Protein AF-A0A8H9M7H2-F1 (afdb_monomer)

Solvent-accessible surface area (backbone atoms only — not comparable to full-atom values): 13524 Å² total; per-residue (Å²): 135,84,80,73,78,75,75,55,69,57,57,54,48,14,55,56,37,31,71,42,45,90,60,92,64,87,78,56,75,62,45,81,46,82,50,93,57,32,36,38,37,32,45,82,81,70,56,54,47,48,35,19,49,49,16,22,18,54,44,33,23,39,28,36,29,22,54,70,27,24,38,55,51,77,42,71,52,76,41,87,90,42,74,32,38,48,32,37,42,36,54,54,61,78,42,84,57,51,74,64,42,43,49,42,40,66,23,38,65,57,57,48,71,54,70,76,72,96,68,58,48,80,64,52,70,71,53,51,53,50,37,32,54,30,12,48,76,42,68,23,48,49,51,71,50,76,56,68,67,57,47,49,50,55,49,49,55,35,38,76,71,65,73,45,84,76,98,62,73,80,50,48,33,32,41,34,25,17,88,44,87,44,76,68,28,40,24,34,40,13,27,11,52,43,40,26,51,27,46,18,56,69,68,14,31,47,65,40,80,69,32,49,34,53,54,27,62,73,47,34,72,60,52,25,63,75,65,70,63,81,60,33,70,41,32,33,37,28,29,22,22,49,69,77,74,75,82,78,76,78,80,126

Organism: NCBI:txid941986

Structure (mmCIF, N/CA/C/O backbone):
data_AF-A0A8H9M7H2-F1
#
_entry.id   AF-A0A8H9M7H2-F1
#
loop_
_atom_site.group_PDB
_atom_site.id
_atom_site.type_symbol
_atom_site.label_atom_id
_atom_site.label_alt_id
_atom_site.label_comp_id
_atom_site.label_asym_id
_atom_site.label_entity_id
_atom_site.label_seq_id
_atom_site.pdbx_PDB_ins_code
_atom_site.Cartn_x
_atom_site.Cartn_y
_atom_site.Cartn_z
_atom_site.occupancy
_atom_site.B_iso_or_equiv
_atom_site.auth_seq_id
_atom_site.auth_comp_id
_atom_site.auth_asym_id
_atom_site.auth_atom_id
_atom_site.pdbx_PDB_model_num
ATOM 1 N N . MET A 1 1 ? 33.741 -18.825 -21.094 1.00 33.28 1 MET A N 1
ATOM 2 C CA . MET A 1 1 ? 33.309 -17.919 -20.006 1.00 33.28 1 MET A CA 1
ATOM 3 C C . MET A 1 1 ? 32.381 -16.875 -20.608 1.00 33.28 1 MET A C 1
ATOM 5 O O . MET A 1 1 ? 32.837 -15.926 -21.233 1.00 33.28 1 MET A O 1
ATOM 9 N N . THR A 1 2 ? 31.079 -17.136 -20.552 1.00 31.52 2 THR A N 1
ATOM 10 C CA . THR A 1 2 ? 30.012 -16.327 -21.153 1.00 31.52 2 THR A CA 1
ATOM 11 C C . THR A 1 2 ? 29.873 -15.022 -20.374 1.00 31.52 2 THR A C 1
ATOM 13 O O . THR A 1 2 ? 29.483 -15.033 -19.211 1.00 31.52 2 THR A O 1
AT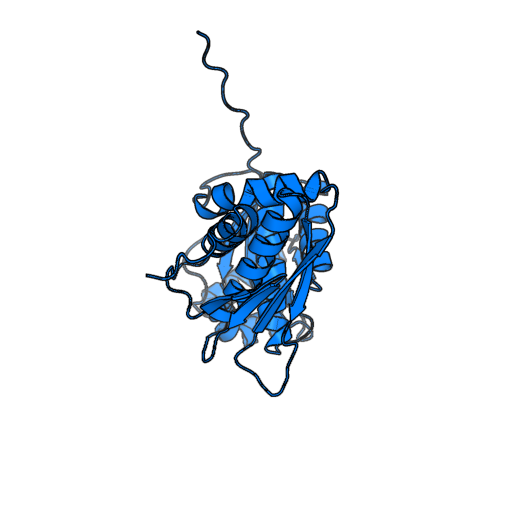OM 16 N N . LYS A 1 3 ? 30.220 -13.894 -21.003 1.00 31.95 3 LYS A N 1
ATOM 17 C CA . LYS A 1 3 ? 29.888 -12.559 -20.496 1.00 31.95 3 LYS A CA 1
ATOM 18 C C . LYS A 1 3 ? 28.363 -12.437 -20.462 1.00 31.95 3 LYS A C 1
ATOM 20 O O . LYS A 1 3 ? 27.742 -12.238 -21.502 1.00 31.95 3 LYS A O 1
ATOM 25 N N . THR A 1 4 ? 27.770 -12.586 -19.283 1.00 41.78 4 THR A N 1
ATOM 26 C CA . THR A 1 4 ? 26.406 -12.135 -19.003 1.00 41.78 4 THR A CA 1
ATOM 27 C C . THR A 1 4 ? 26.333 -10.664 -19.404 1.00 41.78 4 THR A C 1
ATOM 29 O O . THR A 1 4 ? 27.106 -9.854 -18.894 1.00 41.78 4 THR A O 1
ATOM 32 N N . LEU A 1 5 ? 25.479 -10.323 -20.372 1.00 48.47 5 LEU A N 1
ATOM 33 C CA . LEU A 1 5 ? 25.133 -8.931 -20.661 1.00 48.47 5 LEU A CA 1
ATOM 34 C C . LEU A 1 5 ? 24.723 -8.300 -19.326 1.00 48.47 5 LEU A C 1
ATOM 36 O O . LEU A 1 5 ? 23.784 -8.792 -18.703 1.00 48.47 5 LEU A O 1
ATOM 40 N N . SER A 1 6 ? 25.467 -7.294 -18.857 1.00 61.91 6 SER A N 1
ATOM 41 C CA . SER A 1 6 ? 25.135 -6.585 -17.618 1.00 61.91 6 SER A CA 1
ATOM 42 C C . SER A 1 6 ? 23.674 -6.157 -17.693 1.00 61.91 6 SER A C 1
ATOM 44 O O . SER A 1 6 ? 23.258 -5.586 -18.706 1.00 61.91 6 SER A O 1
ATOM 46 N N . GLU A 1 7 ? 22.889 -6.464 -16.662 1.00 67.44 7 GLU A N 1
ATOM 47 C CA . GLU A 1 7 ? 21.515 -5.975 -16.591 1.00 67.44 7 GLU A CA 1
ATOM 48 C C . GLU A 1 7 ? 21.529 -4.442 -16.719 1.00 67.44 7 GLU A C 1
ATOM 50 O O . GLU A 1 7 ? 22.407 -3.799 -16.136 1.00 67.44 7 GLU A O 1
ATOM 55 N N . PRO A 1 8 ? 20.610 -3.836 -17.494 1.00 83.00 8 PRO A N 1
ATOM 56 C CA . PRO A 1 8 ? 20.556 -2.385 -17.612 1.00 83.00 8 PRO A CA 1
ATOM 57 C C . PRO A 1 8 ? 20.376 -1.719 -16.241 1.00 83.00 8 PRO A C 1
ATOM 59 O O . PRO A 1 8 ? 19.583 -2.202 -15.431 1.00 83.00 8 PRO A O 1
ATOM 62 N N . ASP A 1 9 ? 21.019 -0.570 -16.008 1.00 87.62 9 ASP A N 1
ATOM 63 C CA . ASP A 1 9 ? 21.005 0.137 -14.711 1.00 87.62 9 ASP A CA 1
ATOM 64 C C . ASP A 1 9 ? 19.593 0.375 -14.146 1.00 87.62 9 ASP A C 1
ATOM 66 O O . ASP A 1 9 ? 19.373 0.328 -12.934 1.00 87.62 9 ASP A O 1
ATOM 70 N N . TYR A 1 10 ? 18.597 0.592 -15.014 1.00 91.62 10 TYR A N 1
ATOM 71 C CA . TYR A 1 10 ? 17.204 0.780 -14.596 1.00 91.62 10 TYR A CA 1
ATOM 72 C C . TYR A 1 10 ? 16.555 -0.504 -14.050 1.00 91.62 10 TYR A C 1
ATOM 74 O O . TYR A 1 10 ? 15.672 -0.415 -13.198 1.00 91.62 10 TYR A O 1
ATOM 82 N N . VAL A 1 11 ? 16.977 -1.689 -14.513 1.00 94.25 11 VAL A N 1
ATOM 83 C CA . VAL A 1 11 ? 16.526 -2.984 -13.975 1.00 94.25 11 VAL A CA 1
ATOM 84 C C . VAL A 1 11 ? 17.142 -3.191 -12.600 1.00 94.25 11 VAL A C 1
ATOM 86 O O . VAL A 1 11 ? 16.408 -3.447 -11.650 1.00 94.25 11 VAL A O 1
ATOM 89 N N . ALA A 1 12 ? 18.453 -2.975 -12.466 1.00 92.62 12 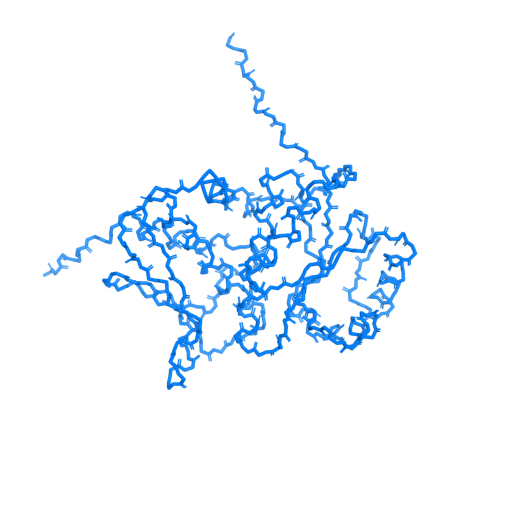ALA A N 1
ATOM 90 C CA . ALA A 1 12 ? 19.139 -3.058 -11.179 1.00 92.62 12 ALA A CA 1
ATOM 91 C C . ALA A 1 12 ? 18.528 -2.089 -10.149 1.00 92.62 12 ALA A C 1
ATOM 93 O O . ALA A 1 12 ? 18.231 -2.479 -9.023 1.00 92.62 12 ALA A O 1
ATOM 94 N N . SER A 1 13 ? 18.238 -0.845 -10.549 1.00 93.19 13 SER A N 1
ATOM 95 C CA . SER A 1 13 ? 17.556 0.134 -9.693 1.00 93.19 13 SER A CA 1
ATOM 96 C C . SER A 1 13 ? 16.159 -0.325 -9.265 1.00 93.19 13 SER A C 1
ATOM 98 O O . SER A 1 13 ? 15.787 -0.144 -8.104 1.00 93.19 13 SER A O 1
ATOM 100 N N . ALA A 1 14 ? 15.396 -0.952 -10.165 1.00 96.19 14 ALA A N 1
ATOM 101 C CA . ALA A 1 14 ? 14.092 -1.513 -9.832 1.00 96.19 14 ALA A CA 1
ATOM 102 C C . ALA A 1 14 ? 14.211 -2.658 -8.815 1.00 96.19 14 ALA A C 1
ATOM 104 O O . ALA A 1 14 ? 13.476 -2.664 -7.829 1.00 96.19 14 ALA A O 1
ATOM 105 N N . LEU A 1 15 ? 15.157 -3.580 -9.008 1.00 94.75 15 LEU A N 1
ATOM 106 C CA . LEU A 1 15 ? 15.406 -4.688 -8.082 1.00 94.75 15 LEU A CA 1
ATOM 107 C C . LEU A 1 15 ? 15.842 -4.186 -6.696 1.00 94.75 15 LEU A C 1
ATOM 109 O O . LEU A 1 15 ? 15.314 -4.651 -5.689 1.00 94.75 15 LEU A O 1
ATOM 113 N N . THR A 1 16 ? 16.707 -3.172 -6.628 1.00 93.81 16 THR A N 1
ATOM 114 C CA . THR A 1 16 ? 17.063 -2.508 -5.362 1.00 93.81 16 THR A CA 1
ATOM 115 C C . THR A 1 16 ? 15.850 -1.843 -4.713 1.00 93.81 16 THR A C 1
ATOM 117 O O . THR A 1 16 ? 15.647 -1.948 -3.509 1.00 93.81 16 THR A O 1
ATOM 120 N N . ALA A 1 17 ? 14.987 -1.178 -5.484 1.00 95.25 17 ALA A N 1
ATOM 121 C CA . ALA A 1 17 ? 13.761 -0.606 -4.930 1.00 95.25 17 ALA A CA 1
ATOM 122 C C . ALA A 1 17 ? 12.828 -1.696 -4.368 1.00 95.25 17 ALA A C 1
ATOM 124 O O . ALA A 1 17 ? 12.168 -1.480 -3.348 1.00 95.25 17 ALA A O 1
ATOM 125 N N . ALA A 1 18 ? 12.794 -2.875 -4.996 1.00 94.44 18 ALA A N 1
ATOM 126 C CA . ALA A 1 18 ? 12.013 -4.022 -4.544 1.00 94.44 18 ALA A CA 1
ATOM 127 C C . ALA A 1 18 ? 12.459 -4.546 -3.169 1.00 94.44 18 ALA A C 1
ATOM 129 O O . ALA A 1 18 ? 11.615 -5.008 -2.408 1.00 94.44 18 ALA A O 1
ATOM 130 N N . SER A 1 19 ? 13.747 -4.450 -2.818 1.00 91.38 19 SER A N 1
ATOM 131 C CA . SER A 1 19 ? 14.247 -4.883 -1.503 1.00 91.38 19 SER A CA 1
ATOM 132 C C . SER A 1 19 ? 13.969 -3.881 -0.376 1.00 91.38 19 SER A C 1
ATOM 134 O O . SER A 1 19 ? 14.094 -4.226 0.793 1.00 91.38 19 SER A O 1
ATOM 136 N N . LEU A 1 20 ? 13.568 -2.647 -0.700 1.00 92.69 20 LEU A N 1
ATOM 137 C CA . LEU A 1 20 ? 13.307 -1.567 0.265 1.00 92.69 20 LEU A CA 1
ATOM 138 C C . LEU A 1 20 ? 11.837 -1.509 0.708 1.00 92.69 20 LEU A C 1
ATOM 140 O O . LEU A 1 20 ? 11.244 -0.434 0.844 1.00 92.69 20 LEU A O 1
ATOM 144 N N . VAL A 1 21 ? 11.205 -2.664 0.900 1.00 91.19 21 VAL A N 1
ATOM 145 C CA . VAL A 1 21 ? 9.843 -2.718 1.441 1.00 91.19 21 VAL A CA 1
ATOM 146 C C . VAL A 1 21 ? 9.849 -2.495 2.967 1.00 91.19 21 VAL A C 1
ATOM 148 O O . VAL A 1 21 ? 10.832 -2.818 3.634 1.00 91.19 21 VAL A O 1
ATOM 151 N N . PRO A 1 22 ? 8.780 -1.932 3.559 1.00 86.50 22 PRO A N 1
ATOM 152 C CA . PRO A 1 22 ? 8.707 -1.613 4.990 1.00 86.50 22 PRO A CA 1
ATOM 153 C C . PRO A 1 22 ? 8.177 -2.788 5.841 1.00 86.50 22 PRO A C 1
ATOM 155 O O . PRO A 1 22 ? 7.379 -2.605 6.767 1.00 86.50 22 PRO A O 1
ATOM 158 N N . PHE A 1 23 ? 8.601 -4.010 5.523 1.00 81.56 23 PHE A N 1
ATOM 159 C CA . PHE A 1 23 ? 8.218 -5.240 6.222 1.00 81.56 23 PHE A CA 1
ATOM 160 C C . PHE A 1 23 ? 9.432 -5.817 6.971 1.00 81.56 23 PHE A C 1
ATOM 162 O O . PHE A 1 23 ? 10.566 -5.522 6.599 1.00 81.56 23 PHE A O 1
ATOM 169 N N . PRO A 1 24 ? 9.223 -6.520 8.097 1.00 66.56 24 PRO A N 1
ATOM 170 C CA . PRO A 1 24 ? 10.251 -6.779 9.094 1.00 66.56 24 PRO A CA 1
ATOM 171 C C . PRO A 1 24 ? 11.131 -7.979 8.735 1.00 66.56 24 PRO A C 1
ATOM 173 O O . PRO A 1 24 ? 12.224 -8.083 9.281 1.00 66.56 24 PRO A O 1
ATOM 176 N N . ASP A 1 25 ? 10.678 -8.855 7.836 1.00 65.25 25 ASP A N 1
ATOM 177 C CA . ASP A 1 25 ? 11.460 -9.985 7.355 1.00 65.25 25 ASP A CA 1
ATOM 178 C C . ASP A 1 25 ? 12.253 -9.573 6.104 1.00 65.25 25 ASP A C 1
ATOM 180 O O . ASP A 1 25 ? 11.662 -9.350 5.052 1.00 65.25 25 ASP A O 1
ATOM 184 N N . PRO A 1 26 ? 13.585 -9.434 6.171 1.00 51.25 26 PRO A N 1
ATOM 185 C CA . PRO A 1 26 ? 14.384 -9.067 5.007 1.00 51.25 26 PRO A CA 1
ATOM 186 C C . PRO A 1 26 ? 14.446 -10.181 3.947 1.00 51.25 26 PRO A C 1
ATOM 188 O O . PRO A 1 26 ? 14.732 -9.887 2.786 1.00 51.25 26 PRO A O 1
ATOM 191 N N . ALA A 1 27 ? 14.154 -11.436 4.308 1.00 55.31 27 ALA A N 1
ATOM 192 C CA . ALA A 1 27 ? 14.212 -12.603 3.433 1.00 55.31 27 ALA A CA 1
ATOM 193 C C . ALA A 1 27 ? 12.816 -12.991 2.929 1.00 55.31 27 ALA A C 1
ATOM 195 O O . ALA A 1 27 ? 12.415 -14.151 2.996 1.00 55.31 27 ALA A O 1
ATOM 196 N N . HIS A 1 28 ? 12.067 -12.010 2.415 1.00 64.50 28 HIS A N 1
ATOM 197 C CA . HIS A 1 28 ? 10.773 -12.266 1.792 1.00 64.50 28 HIS A CA 1
ATOM 198 C C . HIS A 1 28 ? 10.875 -13.444 0.807 1.00 64.50 28 HIS A C 1
ATOM 200 O O . HIS A 1 28 ? 11.785 -13.455 -0.027 1.00 64.50 28 HIS A O 1
ATOM 206 N N . PRO A 1 29 ? 9.938 -14.408 0.838 1.00 69.44 29 PRO A N 1
ATOM 207 C CA . PRO A 1 29 ? 10.041 -15.676 0.107 1.00 69.44 29 PRO A CA 1
ATOM 208 C C . PRO A 1 29 ? 9.850 -15.533 -1.414 1.00 69.44 29 PRO A C 1
ATOM 210 O O . PRO A 1 29 ? 9.583 -16.513 -2.112 1.00 69.44 29 PRO A O 1
ATOM 213 N N . TRP A 1 30 ? 9.945 -14.315 -1.951 1.00 82.44 30 TRP A N 1
ATOM 214 C CA . TRP A 1 30 ? 9.820 -14.068 -3.375 1.00 82.44 30 TRP A CA 1
ATOM 215 C C . TRP A 1 30 ? 11.129 -14.288 -4.123 1.00 82.44 30 TRP A C 1
ATOM 217 O O . TRP A 1 30 ? 12.235 -14.073 -3.629 1.00 82.44 30 TRP A O 1
ATOM 227 N N . ARG A 1 31 ? 10.987 -14.628 -5.398 1.00 91.12 31 ARG A N 1
ATOM 228 C CA . ARG A 1 31 ? 12.064 -14.662 -6.376 1.00 91.12 31 ARG A CA 1
ATOM 229 C C . ARG A 1 31 ? 11.742 -13.684 -7.495 1.00 91.12 31 ARG A C 1
ATOM 231 O O . ARG A 1 31 ? 10.727 -13.819 -8.177 1.00 91.12 31 ARG A O 1
ATOM 238 N N . LEU A 1 32 ? 12.632 -12.718 -7.692 1.00 93.00 32 LEU A N 1
ATOM 239 C CA . LEU A 1 32 ? 12.555 -11.755 -8.786 1.00 93.00 32 LEU A CA 1
ATOM 240 C C . LEU A 1 32 ? 13.365 -12.292 -9.965 1.00 93.00 32 LEU A C 1
ATOM 242 O O . LEU A 1 32 ? 14.551 -12.579 -9.825 1.00 93.00 32 LEU A O 1
ATOM 246 N N . VAL A 1 33 ? 12.725 -12.455 -11.121 1.00 94.56 33 VAL A N 1
ATOM 247 C CA . VAL A 1 33 ? 13.378 -12.952 -12.338 1.00 94.56 33 VAL A CA 1
ATOM 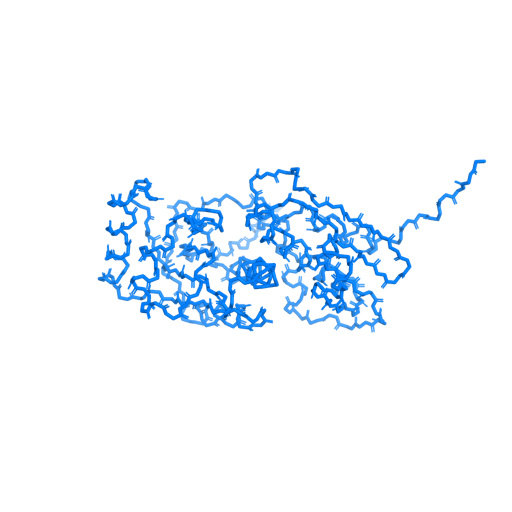248 C C . VAL A 1 33 ? 13.303 -11.876 -13.408 1.00 94.56 33 VAL A C 1
ATOM 250 O O . VAL A 1 33 ? 12.254 -11.659 -14.021 1.00 94.56 33 VAL A O 1
ATOM 253 N N . ALA A 1 34 ? 14.428 -11.205 -13.646 1.00 94.50 34 ALA A N 1
ATOM 254 C CA . ALA A 1 34 ? 14.561 -10.268 -14.749 1.00 94.50 34 ALA A CA 1
ATOM 255 C C . ALA A 1 34 ? 14.577 -11.025 -16.086 1.00 94.50 34 ALA A C 1
ATOM 257 O O . ALA A 1 34 ? 15.295 -12.008 -16.284 1.00 94.50 34 ALA A O 1
ATOM 258 N N . ARG A 1 35 ? 13.749 -10.567 -17.020 1.00 93.62 35 ARG A N 1
ATOM 259 C CA . ARG A 1 35 ? 13.675 -11.043 -18.402 1.00 93.62 35 ARG A CA 1
ATOM 260 C C . ARG A 1 35 ? 13.743 -9.831 -19.336 1.00 93.62 35 ARG A C 1
ATOM 262 O O . ARG A 1 35 ? 13.473 -8.706 -18.909 1.00 93.62 35 ARG A O 1
ATOM 269 N N . PRO A 1 36 ? 14.055 -10.016 -20.627 1.00 91.56 36 PRO A N 1
ATOM 270 C CA . PRO A 1 36 ? 13.966 -8.924 -21.590 1.00 91.56 36 PRO A CA 1
ATOM 271 C C . PRO A 1 36 ? 12.578 -8.260 -21.553 1.00 91.56 36 PRO A C 1
ATOM 273 O O . PRO A 1 36 ? 11.560 -8.906 -21.794 1.00 91.56 36 PRO A O 1
ATOM 276 N N . GLY A 1 37 ? 12.539 -6.973 -21.197 1.00 93.81 37 GLY A N 1
ATOM 277 C CA . GLY A 1 37 ? 11.315 -6.166 -21.158 1.00 93.81 37 GLY A CA 1
ATOM 278 C C . GLY A 1 37 ? 10.352 -6.436 -19.994 1.00 93.81 37 GLY A C 1
ATOM 279 O O . GLY A 1 37 ? 9.275 -5.839 -19.976 1.00 93.81 37 GLY A O 1
ATOM 280 N N . ARG A 1 38 ? 10.682 -7.299 -19.022 1.00 96.12 38 ARG A N 1
ATOM 281 C CA . ARG A 1 38 ? 9.816 -7.543 -17.855 1.00 96.12 38 ARG A CA 1
ATOM 282 C C . ARG A 1 38 ? 10.560 -8.093 -16.641 1.00 96.12 38 ARG A C 1
ATOM 284 O O . ARG A 1 38 ? 11.616 -8.697 -16.773 1.00 96.12 38 ARG A O 1
ATOM 291 N N . ILE A 1 39 ? 9.960 -7.952 -15.467 1.00 97.38 39 ILE A N 1
ATOM 292 C CA . ILE A 1 39 ? 10.407 -8.592 -14.227 1.00 97.38 39 ILE A CA 1
ATOM 293 C C . ILE A 1 39 ? 9.260 -9.465 -13.720 1.00 97.38 39 ILE A C 1
ATOM 295 O O . ILE A 1 39 ? 8.148 -8.973 -13.521 1.00 97.38 39 ILE A O 1
ATOM 299 N N . GLU A 1 40 ? 9.514 -10.761 -13.559 1.00 96.94 40 GLU A N 1
ATOM 300 C CA . GLU A 1 40 ? 8.557 -11.719 -13.000 1.00 96.94 40 GLU A CA 1
ATOM 301 C C . GLU A 1 40 ? 8.762 -11.818 -11.482 1.00 96.94 40 GLU A C 1
ATOM 303 O O . GLU A 1 40 ? 9.897 -11.931 -11.017 1.00 96.94 40 GLU A O 1
ATOM 308 N N . VAL A 1 41 ? 7.670 -11.773 -10.718 1.00 95.75 41 VAL A N 1
ATOM 309 C CA . VAL A 1 41 ? 7.659 -11.924 -9.257 1.00 95.75 41 VAL A CA 1
ATOM 310 C C . VAL A 1 41 ? 7.018 -13.257 -8.920 1.00 95.75 41 VAL A C 1
ATOM 312 O O . VAL A 1 41 ? 5.827 -13.454 -9.168 1.00 95.75 41 VAL A O 1
ATOM 315 N N . LEU A 1 42 ? 7.826 -14.171 -8.391 1.00 93.81 42 LEU A N 1
ATOM 316 C CA . LEU A 1 42 ? 7.441 -15.550 -8.111 1.00 93.81 42 LEU A CA 1
ATOM 317 C C . LEU A 1 42 ? 7.421 -15.793 -6.603 1.00 93.81 42 LEU A C 1
ATOM 319 O O . LEU A 1 42 ? 8.362 -15.384 -5.930 1.00 93.81 42 LEU A O 1
ATOM 323 N N . GLN A 1 43 ? 6.409 -16.477 -6.081 1.00 88.38 43 GLN A N 1
ATOM 324 C CA . GLN A 1 43 ? 6.310 -16.858 -4.672 1.00 88.38 43 GLN A CA 1
ATOM 325 C C . GLN A 1 43 ? 5.348 -18.047 -4.534 1.00 88.38 43 GLN A C 1
ATOM 327 O O . GLN A 1 43 ? 4.207 -17.967 -4.977 1.00 88.38 43 GLN A O 1
ATOM 332 N N . SER A 1 44 ? 5.821 -19.153 -3.950 1.00 74.88 44 SER A N 1
ATOM 333 C CA . SER A 1 44 ? 5.112 -20.446 -4.004 1.00 74.88 44 SER A CA 1
ATOM 334 C C . SER A 1 44 ? 4.340 -20.812 -2.735 1.00 74.88 44 SER A C 1
ATOM 336 O O . SER A 1 44 ? 3.418 -21.613 -2.815 1.00 74.88 44 SER A O 1
ATOM 338 N N . ASP A 1 45 ? 4.704 -20.256 -1.579 1.00 72.56 45 ASP A N 1
ATOM 339 C CA . ASP A 1 45 ? 4.015 -20.510 -0.308 1.00 72.56 45 ASP A CA 1
ATOM 340 C C . ASP A 1 45 ? 4.299 -19.370 0.677 1.00 72.56 45 ASP A C 1
ATOM 342 O O . ASP A 1 45 ? 5.432 -19.185 1.106 1.00 72.56 45 ASP A O 1
ATOM 346 N N . GLY A 1 46 ? 3.335 -18.490 0.907 1.00 76.44 46 GLY A N 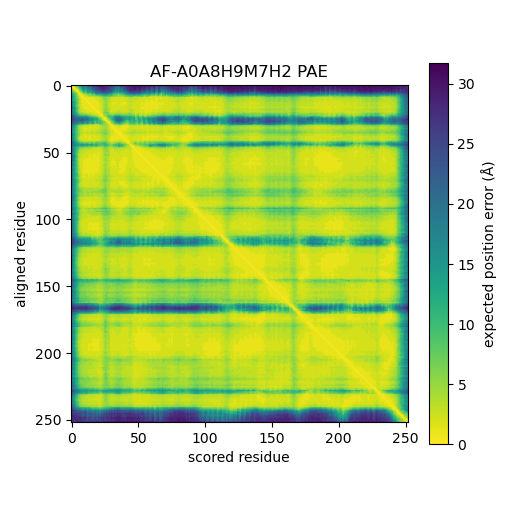1
ATOM 347 C CA . GLY A 1 46 ? 3.594 -17.197 1.528 1.00 76.44 46 GLY A CA 1
ATOM 348 C C . GLY A 1 46 ? 2.368 -16.759 2.279 1.00 76.44 46 GLY A C 1
ATOM 349 O O . GLY A 1 46 ? 1.257 -16.798 1.747 1.00 76.44 46 GLY A O 1
ATOM 350 N N . ASP A 1 47 ? 2.587 -16.369 3.526 1.00 87.88 47 ASP A N 1
ATOM 351 C CA . ASP A 1 47 ? 1.543 -15.801 4.351 1.00 87.88 47 ASP A CA 1
ATOM 352 C C . ASP A 1 47 ? 1.077 -14.444 3.797 1.00 87.88 47 ASP A C 1
ATOM 354 O O . ASP A 1 47 ? 1.547 -13.921 2.775 1.00 87.88 47 ASP A O 1
ATOM 358 N N . ARG A 1 48 ? 0.108 -13.838 4.477 1.00 89.31 48 ARG A N 1
ATOM 359 C CA . ARG A 1 48 ? -0.430 -12.556 4.022 1.00 89.31 48 ARG A CA 1
ATOM 360 C C . ARG A 1 48 ? 0.572 -11.427 4.073 1.00 89.31 48 ARG A C 1
ATOM 362 O O . ARG A 1 48 ? 0.442 -10.477 3.299 1.00 89.31 48 ARG A O 1
ATOM 369 N N . GLU A 1 49 ? 1.526 -11.491 4.989 1.00 90.31 49 GLU A N 1
ATOM 370 C CA . GLU A 1 49 ? 2.561 -10.478 5.075 1.00 90.31 49 GLU A CA 1
ATOM 371 C C . GLU A 1 49 ? 3.510 -10.590 3.880 1.00 90.31 49 GLU A C 1
ATOM 373 O O . GLU A 1 49 ? 3.767 -9.577 3.230 1.00 90.31 49 GLU A O 1
ATOM 378 N N . ALA A 1 50 ? 3.903 -11.804 3.488 1.00 90.81 50 ALA A N 1
ATOM 379 C CA . ALA A 1 50 ? 4.673 -12.064 2.275 1.00 90.81 50 ALA A CA 1
ATOM 380 C C . ALA A 1 50 ? 3.943 -11.578 1.012 1.00 90.81 50 ALA A C 1
ATOM 382 O O . ALA A 1 50 ? 4.545 -10.918 0.160 1.00 90.81 50 ALA A O 1
ATOM 383 N N . LEU A 1 51 ? 2.635 -11.827 0.898 1.00 92.38 51 LEU A N 1
ATOM 384 C CA . LEU A 1 51 ? 1.822 -11.368 -0.235 1.00 92.38 51 LEU A CA 1
ATOM 385 C C . LEU A 1 51 ? 1.685 -9.843 -0.291 1.00 92.38 51 LEU A C 1
ATOM 387 O O . LEU A 1 51 ? 1.806 -9.236 -1.361 1.00 92.38 51 LEU A O 1
ATOM 391 N N . ALA A 1 52 ? 1.462 -9.202 0.856 1.00 93.31 52 ALA A N 1
ATOM 392 C CA . ALA A 1 52 ? 1.409 -7.749 0.939 1.00 93.31 52 ALA A CA 1
ATOM 393 C C . ALA A 1 52 ? 2.771 -7.124 0.609 1.00 93.31 52 ALA A C 1
ATOM 395 O O . ALA A 1 52 ? 2.862 -6.144 -0.136 1.00 93.31 52 ALA A O 1
ATOM 396 N N . ALA A 1 53 ? 3.847 -7.722 1.099 1.00 93.44 53 ALA A N 1
ATOM 397 C CA . ALA A 1 53 ? 5.182 -7.290 0.766 1.00 93.44 53 ALA A CA 1
ATOM 398 C C . ALA A 1 53 ? 5.460 -7.472 -0.744 1.00 93.44 53 ALA A C 1
ATOM 400 O O . ALA A 1 53 ? 6.062 -6.583 -1.346 1.00 93.44 53 ALA A O 1
ATOM 401 N N . CYS A 1 54 ? 4.953 -8.538 -1.394 1.00 94.12 54 CYS A N 1
ATOM 402 C CA . CYS A 1 54 ? 5.089 -8.727 -2.848 1.00 94.12 54 CYS A CA 1
ATOM 403 C C . CYS A 1 54 ? 4.450 -7.549 -3.580 1.00 94.12 54 CYS A C 1
ATOM 405 O O . CYS A 1 54 ? 5.046 -6.955 -4.477 1.00 94.12 54 CYS A O 1
ATOM 407 N N . GLY A 1 55 ? 3.243 -7.166 -3.159 1.00 95.94 55 GLY A N 1
ATOM 408 C CA . GLY A 1 55 ? 2.566 -5.980 -3.667 1.00 95.94 55 GLY A CA 1
ATOM 409 C C . GLY A 1 55 ? 3.408 -4.713 -3.514 1.00 95.94 55 GLY A C 1
ATOM 410 O O . GLY A 1 55 ? 3.590 -3.964 -4.477 1.00 95.94 55 GLY A O 1
ATOM 411 N N . ALA A 1 56 ? 3.976 -4.492 -2.331 1.00 96.31 56 ALA A N 1
ATOM 412 C CA . ALA A 1 56 ? 4.841 -3.347 -2.067 1.00 96.31 56 ALA A CA 1
ATOM 413 C C . ALA A 1 56 ? 6.089 -3.331 -2.968 1.00 96.31 56 ALA A C 1
ATOM 415 O O . ALA A 1 56 ? 6.402 -2.298 -3.565 1.00 96.31 56 ALA A O 1
ATOM 416 N N . ALA A 1 57 ? 6.755 -4.476 -3.137 1.00 95.81 57 ALA A N 1
ATOM 417 C CA . ALA A 1 57 ? 7.916 -4.628 -4.009 1.00 95.81 57 ALA A CA 1
ATOM 418 C C . ALA A 1 57 ? 7.570 -4.318 -5.474 1.00 95.81 57 ALA A C 1
ATOM 420 O O . ALA A 1 57 ? 8.288 -3.576 -6.147 1.00 95.81 57 ALA A O 1
ATOM 421 N N . VAL A 1 58 ? 6.428 -4.813 -5.959 1.00 97.50 58 VAL A N 1
ATOM 422 C CA . VAL A 1 58 ? 5.927 -4.533 -7.313 1.00 97.50 58 VAL A CA 1
ATOM 423 C C . VAL A 1 58 ? 5.655 -3.037 -7.503 1.00 97.50 58 VAL A C 1
ATOM 425 O O . VAL A 1 58 ? 5.983 -2.488 -8.558 1.00 97.50 58 VAL A O 1
ATOM 428 N N . LEU A 1 59 ? 5.086 -2.348 -6.506 1.00 98.25 59 LEU A N 1
ATOM 429 C CA . LEU A 1 59 ? 4.904 -0.897 -6.586 1.00 98.25 59 LEU A CA 1
ATOM 430 C C . LEU A 1 59 ? 6.250 -0.158 -6.615 1.00 98.25 59 LEU A C 1
ATOM 432 O O . LEU A 1 59 ? 6.429 0.737 -7.443 1.00 98.25 59 LEU A O 1
ATOM 436 N N . ASN A 1 60 ? 7.197 -0.535 -5.754 1.00 98.06 60 ASN A N 1
ATOM 437 C CA . ASN A 1 60 ? 8.525 0.077 -5.719 1.00 98.06 60 ASN A CA 1
ATOM 438 C C . ASN A 1 60 ? 9.248 -0.066 -7.066 1.00 98.06 60 ASN A C 1
ATOM 440 O O . ASN A 1 60 ? 9.746 0.928 -7.595 1.00 98.06 60 ASN A O 1
ATOM 444 N N . MET A 1 61 ? 9.232 -1.264 -7.663 1.00 97.69 61 MET A N 1
ATOM 445 C CA . MET A 1 61 ? 9.776 -1.506 -9.005 1.00 97.69 61 MET A CA 1
ATOM 446 C C . MET A 1 61 ? 9.109 -0.618 -10.054 1.00 97.69 61 MET A C 1
ATOM 448 O O . MET A 1 61 ? 9.793 0.035 -10.841 1.00 97.69 61 MET A O 1
ATOM 452 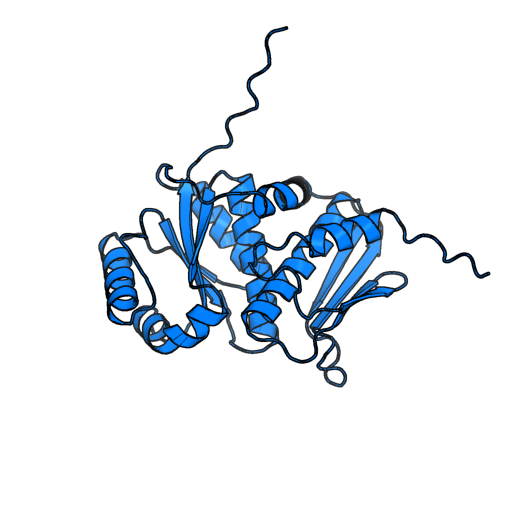N N . GLN A 1 62 ? 7.774 -0.554 -10.053 1.00 98.19 62 GLN A N 1
ATOM 453 C CA . GLN A 1 62 ? 7.028 0.276 -10.996 1.00 98.19 62 GLN A CA 1
ATOM 454 C C . GLN A 1 62 ? 7.419 1.757 -10.878 1.00 98.19 62 GLN A C 1
ATOM 456 O O . GLN A 1 62 ? 7.632 2.417 -11.893 1.00 98.19 62 GLN A O 1
ATOM 461 N N . LEU A 1 63 ? 7.536 2.285 -9.658 1.00 98.00 63 LEU A N 1
ATOM 462 C CA . LEU A 1 63 ? 7.932 3.672 -9.416 1.00 98.00 63 LEU A CA 1
ATOM 463 C C . LEU A 1 63 ? 9.385 3.940 -9.824 1.00 98.00 63 LEU A C 1
ATOM 465 O O . LEU A 1 63 ? 9.645 4.966 -10.450 1.00 98.00 63 LEU A O 1
ATOM 469 N N . ALA A 1 64 ? 10.311 3.026 -9.524 1.00 97.50 64 ALA A N 1
ATOM 470 C CA . ALA A 1 64 ? 11.717 3.144 -9.908 1.00 97.50 64 ALA A CA 1
ATOM 471 C C . ALA A 1 64 ? 11.890 3.160 -11.436 1.00 97.50 64 ALA A C 1
ATOM 473 O O . ALA A 1 64 ? 12.531 4.062 -11.978 1.00 97.50 64 ALA A O 1
ATOM 474 N N . LEU A 1 65 ? 11.231 2.238 -12.147 1.00 97.62 65 LEU A N 1
ATOM 475 C CA . LEU A 1 65 ? 11.236 2.188 -13.614 1.00 97.62 65 LEU A CA 1
ATOM 476 C C . LEU A 1 65 ? 10.657 3.467 -14.231 1.00 97.62 65 LEU A C 1
ATOM 478 O O . LEU A 1 65 ? 11.241 4.037 -15.156 1.00 97.62 65 LEU A O 1
ATOM 482 N N . ARG A 1 66 ? 9.537 3.963 -13.688 1.00 97.06 66 ARG A N 1
ATOM 483 C CA . ARG A 1 66 ? 8.919 5.211 -14.157 1.00 97.06 66 ARG A CA 1
ATOM 484 C C . ARG A 1 66 ? 9.807 6.415 -13.892 1.00 97.06 66 ARG A C 1
ATOM 486 O O . ARG A 1 66 ? 9.997 7.223 -14.797 1.00 97.06 66 ARG A O 1
ATOM 493 N N . ALA A 1 67 ? 10.424 6.505 -12.716 1.00 95.81 67 ALA A N 1
ATOM 494 C CA . ALA A 1 67 ? 11.384 7.559 -12.394 1.00 95.81 67 ALA A CA 1
ATOM 495 C C . ALA A 1 67 ? 12.631 7.527 -13.298 1.00 95.81 67 ALA A C 1
ATOM 497 O O . ALA A 1 67 ? 13.143 8.590 -13.643 1.00 95.81 67 ALA A O 1
ATOM 498 N N . ALA A 1 68 ? 13.057 6.341 -13.747 1.00 95.12 68 ALA A N 1
ATOM 499 C CA . ALA A 1 68 ? 14.114 6.162 -14.746 1.00 95.12 68 ALA A CA 1
ATOM 500 C C . ALA A 1 68 ? 13.678 6.514 -16.188 1.00 95.12 68 ALA A C 1
ATOM 502 O O . ALA A 1 68 ? 14.492 6.489 -17.115 1.00 95.12 68 ALA A O 1
ATOM 503 N N . GLY A 1 69 ? 12.407 6.873 -16.400 1.00 96.38 69 GLY A N 1
ATOM 504 C CA . GLY A 1 69 ? 11.868 7.307 -17.689 1.00 96.38 69 GLY A CA 1
ATOM 505 C C . GLY A 1 69 ? 11.311 6.179 -18.555 1.00 96.38 69 GLY A C 1
ATOM 506 O O . GLY A 1 69 ? 11.274 6.322 -19.777 1.00 96.38 69 GLY A O 1
ATOM 507 N N . HIS A 1 70 ? 10.892 5.064 -17.953 1.00 96.38 70 HIS A N 1
ATOM 508 C CA . HIS A 1 70 ? 10.244 3.949 -18.646 1.00 96.38 70 HIS A CA 1
ATOM 509 C C . HIS A 1 70 ? 8.797 3.793 -18.193 1.00 96.38 70 HIS A C 1
ATOM 511 O O . HIS A 1 70 ? 8.517 3.702 -16.998 1.00 96.38 70 HIS A O 1
ATOM 517 N N . ALA A 1 71 ? 7.860 3.699 -19.136 1.00 95.44 71 ALA A N 1
ATOM 518 C CA . ALA A 1 71 ? 6.501 3.328 -18.782 1.00 95.44 71 ALA A CA 1
ATOM 519 C C . ALA A 1 71 ? 6.518 1.908 -18.193 1.00 95.44 71 ALA A C 1
ATOM 521 O O . ALA A 1 71 ? 7.163 1.012 -18.732 1.00 95.44 71 ALA A O 1
ATOM 522 N N . ALA A 1 72 ? 5.819 1.707 -17.077 1.00 96.94 72 ALA A N 1
ATOM 523 C CA . ALA A 1 72 ? 5.752 0.417 -16.399 1.00 96.94 72 ALA A CA 1
ATOM 524 C C . ALA A 1 72 ? 4.300 0.031 -16.101 1.00 96.94 72 ALA A C 1
ATOM 526 O O . ALA A 1 72 ? 3.585 0.777 -15.420 1.00 96.94 72 ALA A O 1
ATOM 527 N N . THR A 1 73 ? 3.876 -1.125 -16.614 1.00 96.62 73 THR A N 1
ATOM 528 C CA . THR A 1 73 ? 2.547 -1.716 -16.377 1.00 96.62 73 THR A CA 1
ATOM 529 C C . THR A 1 73 ? 2.691 -2.995 -15.565 1.00 96.62 73 THR A C 1
ATOM 531 O O . THR A 1 73 ? 3.727 -3.651 -15.634 1.00 96.62 73 THR A O 1
ATOM 534 N N . VAL A 1 74 ? 1.665 -3.350 -14.799 1.00 97.94 74 VAL A N 1
ATOM 535 C CA . VAL A 1 74 ? 1.709 -4.482 -13.873 1.00 97.94 74 VAL A CA 1
ATOM 536 C C . VAL A 1 74 ? 0.511 -5.377 -14.121 1.00 97.94 74 VAL A C 1
ATOM 538 O O . VAL A 1 74 ? -0.618 -4.902 -14.035 1.00 97.94 74 VAL A O 1
ATOM 541 N N . ASP A 1 75 ? 0.770 -6.662 -14.339 1.00 97.25 75 ASP A N 1
ATOM 542 C CA . ASP A 1 75 ? -0.267 -7.691 -14.350 1.00 97.25 75 ASP A CA 1
ATOM 543 C C . ASP A 1 75 ? -0.144 -8.533 -13.080 1.00 97.25 75 ASP A C 1
ATOM 545 O O . ASP A 1 75 ? 0.926 -9.073 -12.796 1.00 97.25 75 ASP A O 1
ATOM 549 N N . LEU A 1 76 ? -1.228 -8.634 -12.306 1.00 95.75 76 LEU A N 1
ATOM 550 C CA . LEU A 1 76 ? -1.278 -9.413 -11.066 1.00 95.75 76 LEU A CA 1
ATOM 551 C C . LEU A 1 76 ? -1.963 -10.756 -11.295 1.00 95.75 76 LEU A C 1
ATOM 553 O O . LEU A 1 76 ? -3.133 -10.804 -11.701 1.00 95.75 76 LEU A O 1
ATOM 557 N N . LEU A 1 77 ? -1.260 -11.832 -10.948 1.00 93.62 77 LEU A N 1
ATOM 558 C CA . LEU A 1 77 ? -1.663 -13.218 -11.178 1.00 93.62 77 LEU A CA 1
ATOM 559 C C . LEU A 1 77 ? -2.095 -13.410 -12.642 1.00 93.62 77 LEU A C 1
ATOM 561 O O . LEU A 1 77 ? -3.278 -13.663 -12.902 1.00 93.62 77 LEU A O 1
ATOM 565 N N . PRO A 1 78 ? -1.180 -13.170 -13.605 1.00 94.94 78 PRO A N 1
ATOM 566 C CA . PRO A 1 78 ? -1.520 -13.161 -15.026 1.00 94.94 78 PRO A CA 1
ATOM 567 C C . PRO A 1 78 ? -1.817 -14.559 -15.576 1.00 94.94 78 PRO A C 1
ATOM 569 O O . PRO A 1 78 ? -2.564 -14.680 -16.542 1.00 94.94 78 PRO A O 1
ATOM 572 N N . ASP A 1 79 ? -1.253 -15.605 -14.968 1.00 92.75 79 ASP A N 1
ATOM 573 C CA . ASP A 1 79 ? -1.346 -16.981 -15.447 1.00 92.75 79 ASP A CA 1
ATOM 574 C C . ASP A 1 79 ? -1.894 -17.897 -14.348 1.00 92.75 79 ASP A C 1
ATOM 576 O O . ASP A 1 79 ? -1.245 -18.145 -13.335 1.00 92.75 79 ASP A O 1
ATOM 580 N N . ARG A 1 80 ? -3.105 -18.422 -14.557 1.00 89.19 80 ARG A N 1
ATOM 581 C CA . ARG A 1 80 ? -3.760 -19.335 -13.606 1.00 89.19 80 ARG A CA 1
ATOM 582 C C . ARG A 1 80 ? -3.091 -20.709 -13.534 1.00 89.19 80 ARG A C 1
ATOM 584 O O . ARG A 1 80 ? -3.315 -21.422 -12.563 1.00 89.19 80 ARG A O 1
ATOM 591 N N . THR A 1 81 ? -2.303 -21.085 -14.542 1.00 93.31 81 THR A N 1
ATOM 592 C CA . THR A 1 81 ? -1.557 -22.353 -14.570 1.00 93.31 81 THR A CA 1
ATOM 593 C C . THR A 1 81 ? -0.224 -22.263 -13.828 1.00 93.31 81 THR A C 1
ATOM 595 O O . THR A 1 81 ? 0.357 -23.288 -13.479 1.00 93.31 81 THR A O 1
ATOM 598 N N . ARG A 1 82 ? 0.227 -21.039 -13.528 1.00 92.75 82 ARG A N 1
ATOM 599 C CA . ARG A 1 82 ? 1.423 -20.729 -12.740 1.00 92.75 82 ARG A CA 1
ATOM 600 C C . ARG A 1 82 ? 1.041 -19.937 -11.485 1.00 92.75 82 ARG A C 1
ATOM 602 O O . ARG A 1 82 ? 1.249 -18.724 -11.444 1.00 92.75 82 ARG A O 1
ATOM 609 N N . PRO A 1 83 ? 0.459 -20.588 -10.463 1.00 87.94 83 PRO A N 1
ATOM 610 C CA . PRO A 1 83 ? 0.000 -19.905 -9.251 1.00 87.94 83 PRO A CA 1
ATOM 611 C C . PRO A 1 83 ? 1.138 -19.248 -8.458 1.00 87.94 83 PRO A C 1
ATOM 613 O O . PRO A 1 83 ? 0.887 -18.318 -7.699 1.00 87.94 83 PRO A O 1
ATOM 616 N N . ASP A 1 84 ? 2.379 -19.690 -8.669 1.00 91.50 84 ASP A N 1
ATOM 617 C CA . ASP A 1 84 ? 3.577 -19.071 -8.114 1.00 91.50 84 ASP A CA 1
ATOM 618 C C . ASP A 1 84 ? 3.902 -17.716 -8.764 1.00 91.50 84 ASP A C 1
ATOM 620 O O . ASP A 1 84 ? 4.575 -16.894 -8.151 1.00 91.50 84 ASP A O 1
ATOM 624 N N . LEU A 1 85 ? 3.431 -17.435 -9.986 1.00 95.19 85 LEU A N 1
ATOM 625 C CA . LEU A 1 85 ? 3.627 -16.148 -10.655 1.00 95.19 85 LEU A CA 1
ATOM 626 C C . LEU A 1 85 ? 2.627 -15.104 -10.140 1.00 95.19 85 LEU A C 1
ATOM 628 O O . LEU A 1 85 ? 1.550 -14.895 -10.705 1.00 95.19 85 LEU A O 1
ATOM 632 N N . LEU A 1 86 ? 3.020 -14.384 -9.092 1.00 94.88 86 LEU A N 1
ATOM 633 C CA . LEU A 1 86 ? 2.180 -13.361 -8.473 1.00 94.88 86 LEU A CA 1
ATOM 634 C C . LEU A 1 86 ? 2.038 -12.092 -9.306 1.00 94.88 86 LEU A C 1
ATOM 636 O O . LEU A 1 86 ? 0.972 -11.473 -9.305 1.00 94.88 86 LEU A O 1
ATOM 640 N N . ALA A 1 87 ? 3.105 -11.662 -9.979 1.00 96.81 87 ALA A N 1
ATOM 641 C CA . ALA A 1 87 ? 3.072 -10.437 -10.764 1.00 96.81 87 ALA A CA 1
ATOM 642 C C . ALA A 1 87 ? 4.088 -10.429 -11.903 1.00 96.81 87 ALA A C 1
ATOM 644 O O . ALA A 1 87 ? 5.160 -11.028 -11.820 1.00 96.81 87 ALA A O 1
ATOM 645 N N . VAL A 1 88 ? 3.770 -9.666 -12.945 1.00 98.19 88 VAL A N 1
ATOM 646 C CA . VAL A 1 88 ? 4.709 -9.298 -14.005 1.00 98.19 88 VAL A CA 1
ATOM 647 C C . VAL A 1 88 ? 4.744 -7.782 -14.118 1.00 98.19 88 VAL A C 1
ATOM 649 O O . VAL A 1 88 ? 3.724 -7.148 -14.390 1.00 98.19 88 VAL A O 1
ATOM 652 N N . VAL A 1 89 ? 5.926 -7.199 -13.925 1.00 98.25 89 VAL A N 1
ATOM 653 C CA . VAL A 1 89 ? 6.183 -5.779 -14.178 1.00 98.25 89 VAL A CA 1
ATOM 654 C C . VAL A 1 89 ? 6.756 -5.647 -15.578 1.00 98.25 89 VAL A C 1
ATOM 656 O O . VAL A 1 89 ? 7.900 -6.020 -15.828 1.00 98.25 89 VAL A O 1
ATOM 659 N N . TRP A 1 90 ? 5.970 -5.118 -16.504 1.00 98.00 90 TRP A N 1
ATOM 660 C CA . TRP A 1 90 ? 6.400 -4.890 -17.877 1.00 98.00 90 TRP A CA 1
ATOM 661 C C . TRP A 1 90 ? 7.104 -3.549 -18.011 1.00 98.00 90 TRP A C 1
ATOM 663 O O . TRP A 1 90 ? 6.563 -2.516 -17.621 1.00 98.00 90 TRP A O 1
ATOM 673 N N . ILE A 1 91 ? 8.272 -3.565 -18.642 1.00 97.00 91 ILE A N 1
ATOM 674 C CA . ILE A 1 91 ? 9.062 -2.386 -18.982 1.00 97.00 91 ILE A CA 1
ATOM 675 C C . ILE A 1 91 ? 8.702 -2.013 -20.418 1.00 97.00 91 ILE A C 1
ATOM 677 O O . ILE A 1 91 ? 9.004 -2.738 -21.365 1.00 97.00 91 ILE A O 1
ATOM 681 N N . ARG A 1 92 ? 7.977 -0.910 -20.573 1.00 94.19 92 ARG A N 1
ATOM 682 C CA . ARG A 1 92 ? 7.446 -0.432 -21.851 1.00 94.19 92 ARG A CA 1
ATOM 683 C C . ARG A 1 92 ? 8.342 0.677 -22.419 1.00 94.19 92 ARG A C 1
ATOM 685 O O . ARG A 1 92 ? 9.484 0.868 -21.998 1.00 94.19 92 ARG A O 1
ATOM 692 N N . ALA A 1 93 ? 7.817 1.392 -23.411 1.00 92.38 93 ALA A N 1
ATOM 693 C CA . ALA A 1 93 ? 8.498 2.498 -24.069 1.00 92.38 93 ALA A CA 1
ATOM 694 C C . ALA A 1 93 ? 8.908 3.616 -23.092 1.00 92.38 93 ALA A C 1
ATOM 696 O O . ALA A 1 93 ? 8.426 3.704 -21.958 1.00 92.38 93 ALA A O 1
ATOM 697 N N . ARG A 1 94 ? 9.798 4.499 -23.557 1.00 95.88 94 ARG A N 1
ATOM 698 C CA . ARG A 1 94 ? 10.208 5.690 -22.807 1.00 95.88 94 ARG A CA 1
ATOM 699 C C . ARG A 1 94 ? 8.999 6.576 -22.501 1.00 95.88 94 ARG A C 1
ATOM 701 O O . ARG A 1 94 ? 8.113 6.740 -23.336 1.00 95.88 94 ARG A O 1
ATOM 708 N N . CYS A 1 95 ? 8.982 7.165 -21.313 1.00 93.25 95 CYS A N 1
ATOM 709 C CA . CYS A 1 95 ? 7.976 8.136 -20.904 1.00 93.25 95 CYS A CA 1
ATOM 710 C C . CYS A 1 95 ? 8.595 9.236 -20.042 1.00 93.25 95 CYS A C 1
ATOM 712 O O . CYS A 1 95 ? 9.611 9.026 -19.380 1.00 93.25 95 CYS A O 1
ATOM 714 N N . THR A 1 96 ? 7.937 10.389 -19.980 1.00 95.50 96 THR A N 1
ATOM 715 C CA . THR A 1 96 ? 8.275 11.436 -19.012 1.00 95.50 96 THR A CA 1
ATOM 716 C C . THR A 1 96 ? 7.561 11.138 -17.692 1.00 95.50 96 THR A C 1
ATOM 718 O O . THR A 1 96 ? 6.328 11.136 -17.680 1.00 95.50 96 THR A O 1
ATOM 721 N N . PRO A 1 97 ? 8.277 10.893 -16.577 1.00 94.56 97 PRO A N 1
ATOM 722 C CA . PRO A 1 97 ? 7.612 10.658 -15.304 1.00 94.56 97 PRO A CA 1
ATOM 723 C C . PRO A 1 97 ? 6.879 11.911 -14.825 1.00 94.56 97 PRO A C 1
ATOM 725 O O . PRO A 1 97 ? 7.323 13.041 -15.057 1.00 94.56 97 PRO A O 1
ATOM 728 N N . SER A 1 98 ? 5.784 11.732 -14.096 1.00 94.81 98 SER A N 1
ATOM 729 C CA . SER A 1 98 ? 5.121 12.836 -13.402 1.00 94.81 98 SER A CA 1
ATOM 730 C C . SER A 1 98 ? 5.943 13.310 -12.195 1.00 94.81 98 SER A C 1
ATOM 732 O O . SER A 1 98 ? 6.811 12.598 -11.679 1.00 94.81 98 SER A O 1
ATOM 734 N N . ILE A 1 99 ? 5.659 14.524 -11.703 1.00 95.50 99 ILE A N 1
ATOM 735 C CA . ILE A 1 99 ? 6.259 15.034 -10.456 1.00 95.50 99 ILE A CA 1
ATOM 736 C C . ILE A 1 99 ? 5.958 14.074 -9.302 1.00 95.50 99 ILE A C 1
ATOM 738 O O . ILE A 1 99 ? 6.849 13.743 -8.526 1.00 95.50 99 ILE A O 1
ATOM 742 N N . GLN A 1 100 ? 4.724 13.575 -9.233 1.00 93.06 100 GLN A N 1
ATOM 743 C CA . GLN A 1 100 ? 4.306 12.664 -8.179 1.00 93.06 100 GLN A CA 1
ATOM 744 C C . GLN A 1 100 ? 5.062 11.331 -8.219 1.00 93.06 100 GLN A C 1
ATOM 746 O O . GLN A 1 100 ? 5.490 10.854 -7.175 1.00 93.06 100 GLN A O 1
ATOM 751 N N . GLU A 1 101 ? 5.266 10.743 -9.399 1.00 95.00 101 GLU A N 1
ATOM 752 C CA . GLU A 1 101 ? 6.037 9.499 -9.545 1.00 95.00 101 GLU A CA 1
ATOM 753 C C . GLU A 1 101 ? 7.486 9.676 -9.093 1.00 95.00 101 GLU A C 1
ATOM 755 O O . GLU A 1 101 ? 7.995 8.844 -8.344 1.00 95.00 101 GLU A O 1
ATOM 760 N N . ARG A 1 102 ? 8.127 10.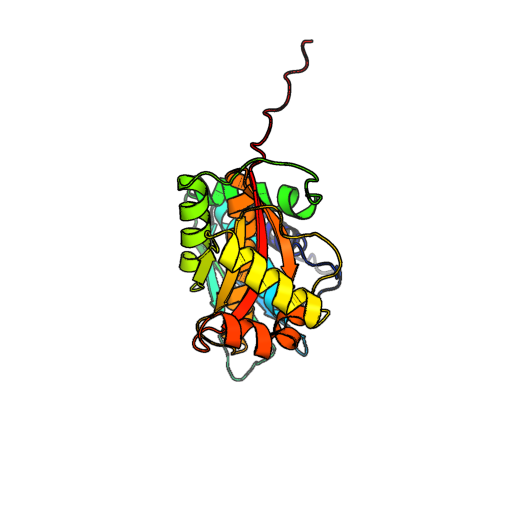792 -9.472 1.00 96.75 102 ARG A N 1
ATOM 761 C CA . ARG A 1 102 ? 9.480 11.122 -9.001 1.00 96.75 102 ARG A CA 1
ATOM 762 C C . ARG A 1 102 ? 9.532 11.275 -7.483 1.00 96.75 102 ARG A C 1
ATOM 764 O O . ARG A 1 102 ? 10.452 10.755 -6.856 1.00 96.75 102 ARG A O 1
ATOM 771 N N . SER A 1 103 ? 8.564 11.977 -6.894 1.00 96.75 103 SER A N 1
ATOM 772 C CA . SER A 1 103 ? 8.504 12.179 -5.444 1.00 96.75 103 SER A CA 1
ATOM 773 C C . SER A 1 103 ? 8.289 10.866 -4.690 1.00 96.75 103 SER A C 1
ATOM 775 O O . SER A 1 103 ? 8.987 10.617 -3.712 1.00 96.75 103 SER A O 1
ATOM 777 N N . LEU A 1 104 ? 7.386 10.000 -5.164 1.00 97.56 104 LEU A N 1
ATOM 778 C CA . LEU A 1 104 ? 7.148 8.688 -4.555 1.00 97.56 104 LEU A CA 1
ATOM 779 C C . LEU A 1 104 ? 8.370 7.769 -4.681 1.00 97.56 104 LEU A C 1
ATOM 781 O O . LEU A 1 104 ? 8.736 7.130 -3.702 1.00 97.56 104 LEU A O 1
ATOM 785 N N . ALA A 1 105 ? 9.043 7.739 -5.838 1.00 97.38 105 ALA A N 1
ATOM 786 C CA . ALA A 1 105 ? 10.258 6.942 -6.018 1.00 97.38 105 ALA A CA 1
ATOM 787 C C . ALA A 1 105 ? 11.390 7.389 -5.073 1.00 97.38 105 ALA A C 1
ATOM 789 O O . ALA A 1 105 ? 12.037 6.559 -4.441 1.00 97.38 105 ALA A O 1
ATOM 790 N N . ARG A 1 106 ? 11.590 8.705 -4.903 1.00 96.62 106 ARG A N 1
ATOM 791 C CA . ARG A 1 106 ? 12.569 9.256 -3.944 1.00 96.62 106 ARG A CA 1
ATOM 792 C C . ARG A 1 106 ? 12.209 8.981 -2.483 1.00 96.62 106 ARG A C 1
ATOM 794 O O . ARG A 1 106 ? 13.096 8.975 -1.637 1.00 96.62 106 ARG A O 1
ATOM 801 N N . ALA A 1 107 ? 10.932 8.758 -2.182 1.00 96.06 107 ALA A N 1
ATOM 802 C CA . ALA A 1 107 ? 10.467 8.445 -0.837 1.00 96.06 107 ALA A CA 1
ATOM 803 C C . ALA A 1 107 ? 10.732 6.989 -0.416 1.00 96.06 107 ALA A C 1
ATOM 805 O O . ALA A 1 107 ? 10.658 6.707 0.775 1.00 96.06 107 ALA A O 1
ATOM 806 N N . ILE A 1 108 ? 11.062 6.084 -1.348 1.00 96.38 108 ILE A N 1
ATOM 807 C CA . ILE A 1 108 ? 11.305 4.657 -1.062 1.00 96.38 108 ILE A CA 1
ATOM 808 C C . ILE A 1 108 ? 12.413 4.445 -0.014 1.00 96.38 108 ILE A C 1
ATOM 810 O O . ILE A 1 108 ? 12.109 3.872 1.033 1.00 96.38 108 ILE A O 1
ATOM 814 N N . PRO A 1 109 ? 13.660 4.926 -0.211 1.00 94.12 109 PRO A N 1
ATOM 815 C CA . PRO A 1 109 ? 14.711 4.747 0.795 1.00 94.12 109 PRO A CA 1
ATOM 816 C C . PRO A 1 109 ? 14.378 5.471 2.106 1.00 94.12 109 PRO A C 1
ATOM 818 O O . PRO A 1 109 ? 14.583 4.926 3.185 1.00 94.12 109 PRO A O 1
ATOM 821 N N . VAL A 1 110 ? 13.765 6.658 2.021 1.00 91.75 110 VAL A N 1
ATOM 822 C CA . VAL A 1 110 ? 13.363 7.441 3.200 1.00 91.75 110 VAL A CA 1
ATOM 823 C C . VAL A 1 110 ? 12.350 6.683 4.056 1.00 91.75 110 VAL A C 1
ATOM 825 O O . VAL A 1 110 ? 12.440 6.731 5.278 1.00 91.75 110 VAL A O 1
ATOM 828 N N . LEU A 1 111 ? 11.380 6.005 3.436 1.00 91.12 111 LEU A N 1
ATOM 829 C CA . LEU A 1 111 ? 10.399 5.178 4.134 1.00 91.12 111 LEU A CA 1
ATOM 830 C C . LEU A 1 111 ? 11.064 3.972 4.800 1.00 91.12 111 LEU A C 1
ATOM 832 O O . LEU A 1 111 ? 10.758 3.686 5.952 1.00 91.12 111 LEU A O 1
ATOM 836 N N . HIS A 1 112 ? 11.949 3.278 4.083 1.00 88.00 112 HIS A N 1
ATOM 837 C CA . HIS A 1 112 ? 12.620 2.080 4.588 1.00 88.00 112 HIS A CA 1
ATOM 838 C C . HIS A 1 112 ? 13.499 2.381 5.813 1.00 88.00 112 HIS A C 1
ATOM 840 O O . HIS A 1 112 ? 13.488 1.638 6.789 1.00 88.00 112 HIS A O 1
ATOM 846 N N . GLU A 1 113 ? 14.200 3.515 5.802 1.00 84.75 113 GLU A N 1
ATOM 847 C CA . GLU A 1 113 ? 15.036 3.971 6.921 1.00 84.75 113 GLU A CA 1
ATOM 848 C C . GLU A 1 113 ? 14.234 4.669 8.035 1.00 84.75 113 GLU A C 1
ATOM 850 O O . GLU A 1 113 ? 14.763 4.946 9.121 1.00 84.75 113 GLU A O 1
ATOM 855 N N . ALA A 1 114 ? 12.959 4.995 7.787 1.00 80.38 114 ALA A N 1
ATOM 856 C CA . ALA A 1 114 ? 12.159 5.774 8.716 1.00 80.38 114 ALA A CA 1
ATOM 857 C C . ALA A 1 114 ? 11.917 5.009 10.018 1.00 80.38 114 ALA A C 1
ATOM 859 O O . ALA A 1 114 ? 11.340 3.924 10.058 1.00 80.38 114 ALA A O 1
ATOM 860 N N . ARG A 1 115 ? 12.263 5.656 11.130 1.00 70.19 115 ARG A N 1
ATOM 861 C CA . ARG A 1 115 ? 11.825 5.232 12.460 1.00 70.19 115 ARG A CA 1
ATOM 862 C C . ARG A 1 115 ? 10.458 5.831 12.766 1.00 70.19 115 ARG A C 1
ATOM 864 O O . ARG A 1 115 ? 10.154 6.951 12.351 1.00 70.19 115 ARG A O 1
ATOM 871 N N . VAL A 1 116 ? 9.662 5.111 13.555 1.00 64.25 116 VAL A N 1
ATOM 872 C CA . VAL A 1 116 ? 8.382 5.612 14.073 1.00 64.25 116 VAL A CA 1
ATOM 873 C C . VAL A 1 116 ? 8.625 6.915 14.851 1.00 64.25 116 VAL A C 1
ATOM 875 O O . VAL A 1 116 ? 9.373 6.901 15.836 1.00 64.25 116 VAL A O 1
ATOM 878 N N . PRO A 1 117 ? 8.007 8.045 14.466 1.00 64.44 117 PRO A N 1
ATOM 879 C CA . PRO A 1 117 ? 8.147 9.284 15.219 1.00 64.44 117 PRO A CA 1
ATOM 880 C C . PRO A 1 117 ? 7.477 9.175 16.589 1.00 64.44 117 PRO A C 1
ATOM 882 O O . PRO A 1 117 ? 6.359 8.678 16.710 1.00 64.44 117 PRO A O 1
ATOM 885 N N . ARG A 1 118 ? 8.123 9.719 17.625 1.00 60.53 118 ARG A N 1
ATOM 886 C CA . ARG A 1 118 ? 7.532 9.827 18.974 1.00 60.53 118 ARG A CA 1
ATOM 887 C C . ARG A 1 118 ? 6.563 11.013 19.124 1.00 60.53 118 ARG A C 1
ATOM 889 O O . ARG A 1 118 ? 5.915 11.146 20.156 1.00 60.53 118 ARG A O 1
ATOM 896 N N . GLY A 1 119 ? 6.439 11.863 18.103 1.00 70.38 119 GLY A N 1
ATOM 897 C CA . GLY A 1 119 ? 5.671 13.110 18.133 1.00 70.38 119 GLY A CA 1
ATOM 898 C C . GLY A 1 119 ? 5.042 13.457 16.782 1.00 70.38 119 GLY A C 1
ATOM 899 O O . GLY A 1 119 ? 5.187 12.716 15.813 1.00 70.38 119 GLY A O 1
ATOM 900 N N . GLY A 1 120 ? 4.328 14.581 16.730 1.00 81.50 120 GLY A N 1
ATOM 901 C CA . GLY A 1 120 ? 3.668 15.090 15.525 1.00 81.50 120 GLY A CA 1
ATOM 902 C C . GLY A 1 120 ? 2.273 15.643 15.808 1.00 81.50 120 GLY A C 1
ATOM 903 O O . GLY A 1 120 ? 1.626 15.244 16.781 1.00 81.50 120 GLY A O 1
ATOM 904 N N . GLY A 1 121 ? 1.836 16.571 14.963 1.00 87.75 121 GLY A N 1
ATOM 905 C CA . GLY A 1 121 ? 0.534 17.225 15.044 1.00 87.75 121 GLY A CA 1
ATOM 906 C C . GLY A 1 121 ? -0.585 16.454 14.332 1.00 87.75 121 GLY A C 1
ATOM 907 O O . GLY A 1 121 ? -0.347 15.367 13.786 1.00 87.75 121 GLY A O 1
ATOM 908 N N . PRO A 1 122 ? -1.808 17.014 14.327 1.00 90.62 122 PRO A N 1
ATOM 909 C CA . PRO A 1 122 ? -2.923 16.473 13.558 1.00 90.62 122 PRO A CA 1
ATOM 910 C C . PRO A 1 122 ? -2.601 16.480 12.060 1.00 90.62 122 PRO A C 1
ATOM 912 O O . PRO A 1 122 ? -1.947 17.392 11.559 1.00 90.62 122 PRO A O 1
ATOM 915 N N . VAL A 1 123 ? -3.070 15.458 11.343 1.00 92.88 123 VAL A N 1
ATOM 916 C CA . VAL A 1 123 ? -2.902 15.366 9.886 1.00 92.88 123 VAL A CA 1
ATOM 917 C C . VAL A 1 123 ? -3.828 16.376 9.197 1.00 92.88 123 VAL A C 1
ATOM 919 O O . VAL A 1 123 ? -5.040 16.295 9.429 1.00 92.88 123 VAL A O 1
ATOM 922 N N . PRO A 1 124 ? -3.298 17.296 8.366 1.00 95.00 124 PRO A N 1
ATOM 923 C CA . PRO A 1 124 ? -4.101 18.272 7.630 1.00 95.00 124 PRO A CA 1
ATOM 924 C C . PRO A 1 124 ? -5.106 17.623 6.657 1.00 95.00 124 PRO A C 1
ATOM 926 O O . PRO A 1 124 ? -4.796 16.565 6.100 1.00 95.00 124 PRO A O 1
ATOM 929 N N . PRO A 1 125 ? -6.291 18.222 6.418 1.00 95.88 125 PRO A N 1
ATOM 930 C CA . PRO A 1 125 ? -7.338 17.630 5.573 1.00 95.88 125 PRO A CA 1
ATOM 931 C C . PRO A 1 125 ? -6.909 17.311 4.132 1.00 95.88 125 PRO A C 1
ATOM 933 O O . PRO A 1 125 ? -7.305 16.292 3.571 1.00 95.88 125 PRO A O 1
ATOM 936 N N . ASP A 1 126 ? -6.061 18.142 3.530 1.00 96.50 126 ASP A N 1
ATOM 937 C CA . ASP A 1 126 ? -5.510 17.929 2.189 1.00 96.50 126 ASP A CA 1
ATOM 938 C C . ASP A 1 126 ? -4.597 16.695 2.137 1.00 96.50 126 ASP A C 1
ATOM 940 O O . ASP A 1 126 ? -4.678 15.893 1.199 1.00 96.50 126 ASP A O 1
ATOM 944 N N . VAL A 1 127 ? -3.792 16.492 3.184 1.00 96.38 127 VAL A N 1
ATOM 945 C CA . VAL A 1 127 ? -2.949 15.304 3.344 1.00 96.38 127 VAL A CA 1
ATOM 946 C C . VAL A 1 127 ? -3.807 14.061 3.574 1.00 96.38 127 VAL A C 1
ATOM 948 O O . VAL A 1 127 ? -3.546 13.031 2.956 1.00 96.38 127 VAL A O 1
ATOM 951 N N . ARG A 1 128 ? -4.872 14.151 4.382 1.00 97.62 128 ARG A N 1
ATOM 952 C CA . ARG A 1 128 ? -5.853 13.060 4.555 1.00 97.62 128 ARG A CA 1
ATOM 953 C C . ARG A 1 128 ? -6.446 12.629 3.218 1.00 97.62 128 ARG A C 1
ATOM 955 O O . ARG A 1 128 ? -6.378 11.455 2.864 1.00 97.62 128 ARG A O 1
ATOM 962 N N . ALA A 1 129 ? -6.936 13.589 2.437 1.00 98.00 129 ALA A N 1
ATOM 963 C CA . ALA A 1 129 ? -7.496 13.325 1.118 1.00 98.00 129 ALA A CA 1
ATOM 964 C C . ALA A 1 129 ? -6.451 12.737 0.152 1.00 98.00 129 ALA A C 1
ATOM 966 O O . ALA A 1 129 ? -6.775 11.895 -0.685 1.00 98.00 129 ALA A O 1
ATOM 967 N N . ALA A 1 130 ? -5.181 13.143 0.261 1.00 97.81 130 ALA A N 1
ATOM 968 C CA . ALA A 1 130 ? -4.098 12.555 -0.522 1.00 97.81 130 ALA A CA 1
ATOM 969 C C . ALA A 1 130 ? -3.818 11.089 -0.146 1.00 97.81 130 ALA A C 1
ATOM 971 O O . ALA A 1 130 ? -3.540 10.293 -1.042 1.00 97.81 130 ALA A O 1
ATOM 972 N N . LEU A 1 131 ? -3.908 10.730 1.140 1.00 98.25 131 LEU A N 1
ATOM 973 C CA . LEU A 1 131 ? -3.762 9.348 1.614 1.00 98.25 131 LEU A CA 1
ATOM 974 C C . LEU A 1 131 ? -4.915 8.461 1.126 1.00 98.25 131 LEU A C 1
ATOM 976 O O . LEU A 1 131 ? -4.661 7.356 0.653 1.00 98.25 131 LEU A O 1
ATOM 980 N N . VAL A 1 132 ? -6.155 8.956 1.161 1.00 98.62 132 VAL A N 1
ATOM 981 C CA . VAL A 1 132 ? -7.324 8.226 0.633 1.00 98.62 132 VAL A CA 1
ATOM 982 C C . VAL A 1 132 ? -7.169 7.969 -0.867 1.00 98.62 132 VAL A C 1
ATOM 984 O O . VAL A 1 132 ? -7.151 6.817 -1.295 1.00 98.62 132 VAL A O 1
ATOM 987 N N . ARG A 1 133 ? -6.879 9.013 -1.657 1.00 98.50 133 ARG A N 1
ATOM 988 C CA . ARG A 1 133 ? -6.616 8.873 -3.104 1.00 98.50 133 ARG A CA 1
ATOM 989 C C . ARG A 1 133 ? -5.436 7.955 -3.426 1.00 98.50 133 ARG A C 1
ATOM 991 O O . ARG A 1 133 ? -5.351 7.410 -4.526 1.00 98.50 133 ARG A O 1
ATOM 998 N N . ALA A 1 134 ? -4.471 7.830 -2.515 1.00 98.31 134 ALA A N 1
ATOM 999 C CA . ALA A 1 134 ? -3.353 6.911 -2.684 1.00 98.31 134 ALA A CA 1
ATOM 1000 C C . ALA A 1 134 ? -3.799 5.447 -2.589 1.00 98.31 134 ALA A C 1
ATOM 1002 O O . ALA A 1 134 ? -3.300 4.641 -3.370 1.00 98.31 134 ALA A O 1
ATOM 1003 N N . ALA A 1 135 ? -4.734 5.113 -1.698 1.00 98.25 135 ALA A N 1
ATOM 1004 C CA . ALA A 1 135 ? -5.312 3.774 -1.629 1.00 98.25 135 ALA A CA 1
ATOM 1005 C C . ALA A 1 135 ? -6.205 3.484 -2.845 1.00 98.25 135 ALA A C 1
ATOM 1007 O O . ALA A 1 135 ? -6.003 2.472 -3.516 1.00 98.25 135 ALA A O 1
ATOM 1008 N N . GLU A 1 136 ? -7.093 4.420 -3.199 1.00 97.81 136 GLU A N 1
ATOM 1009 C CA . GLU A 1 136 ? -8.046 4.267 -4.313 1.00 97.81 136 GLU A CA 1
ATOM 1010 C C . GLU A 1 136 ? -7.338 3.974 -5.644 1.00 97.81 136 GLU A C 1
ATOM 1012 O O . GLU A 1 136 ? -7.781 3.149 -6.441 1.00 97.81 136 GLU A O 1
ATOM 1017 N N . ARG A 1 137 ? -6.175 4.599 -5.873 1.00 96.94 137 ARG A N 1
ATOM 1018 C CA . ARG A 1 137 ? -5.346 4.368 -7.069 1.00 96.94 137 ARG A CA 1
ATOM 1019 C C . ARG A 1 137 ? -4.819 2.948 -7.222 1.00 96.94 137 ARG A C 1
ATOM 1021 O O . ARG A 1 137 ? -4.384 2.594 -8.312 1.00 96.94 137 ARG A O 1
ATOM 1028 N N . GLU A 1 138 ? -4.800 2.173 -6.149 1.00 97.00 138 GLU A N 1
ATOM 1029 C CA . GLU A 1 138 ? -4.395 0.768 -6.159 1.00 97.00 138 GLU A CA 1
ATOM 1030 C C . GLU A 1 138 ? -5.598 -0.165 -5.927 1.00 97.00 138 GLU A C 1
ATOM 1032 O O . GLU A 1 138 ? -5.407 -1.344 -5.623 1.00 97.00 138 GLU A O 1
ATOM 1037 N N . GLU A 1 139 ? -6.824 0.343 -6.122 1.00 96.06 139 GLU A N 1
ATOM 1038 C CA . GLU A 1 139 ? -8.090 -0.382 -5.939 1.00 96.06 139 GLU A CA 1
ATOM 1039 C C . GLU A 1 139 ? -8.255 -0.919 -4.504 1.00 96.06 139 GLU A C 1
ATOM 1041 O O . GLU A 1 139 ? -8.562 -2.094 -4.281 1.00 96.06 139 GLU A O 1
ATOM 1046 N N . ALA A 1 140 ? -8.015 -0.048 -3.525 1.00 96.88 140 ALA A N 1
ATOM 1047 C CA . ALA A 1 140 ? -8.244 -0.301 -2.109 1.00 96.88 140 ALA A CA 1
ATOM 1048 C C . ALA A 1 140 ? -8.855 0.933 -1.436 1.00 96.88 140 ALA A C 1
ATOM 1050 O O . ALA A 1 140 ? -8.655 2.058 -1.891 1.00 96.88 140 ALA A O 1
ATOM 1051 N N . ASP A 1 141 ? -9.516 0.724 -0.303 1.00 96.75 141 ASP A N 1
ATOM 1052 C CA . ASP A 1 141 ? -10.105 1.802 0.485 1.00 96.75 141 ASP A CA 1
ATOM 1053 C C . ASP A 1 141 ? -9.238 2.101 1.709 1.00 96.75 141 ASP A C 1
ATOM 1055 O O . ASP A 1 141 ? -8.697 1.194 2.350 1.00 96.75 141 ASP A O 1
ATOM 1059 N N . LEU A 1 142 ? -9.132 3.381 2.066 1.00 97.69 142 LEU A N 1
ATOM 1060 C CA . LEU A 1 142 ? -8.525 3.825 3.318 1.00 97.69 142 LEU A CA 1
ATOM 1061 C C . LEU A 1 142 ? -9.582 4.551 4.147 1.00 97.69 142 LEU A C 1
ATOM 1063 O O . LEU A 1 142 ? -9.817 5.743 3.956 1.00 97.69 142 LEU A O 1
ATOM 1067 N N . LEU A 1 143 ? -10.208 3.833 5.077 1.00 96.25 143 LEU A N 1
ATOM 1068 C CA . LEU A 1 143 ? -11.183 4.424 5.986 1.00 96.25 143 LEU A CA 1
ATOM 1069 C C . LEU A 1 143 ? -10.448 5.188 7.084 1.00 96.25 143 LE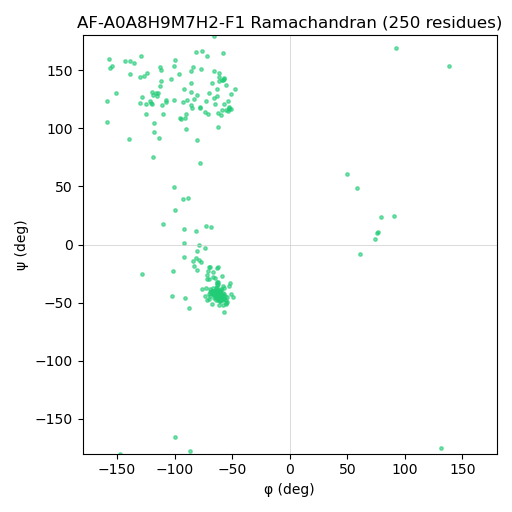U A C 1
ATOM 1071 O O . LEU A 1 143 ? -9.700 4.585 7.854 1.00 96.25 143 LEU A O 1
ATOM 1075 N N . LEU A 1 144 ? -10.668 6.497 7.158 1.00 96.25 144 LEU A N 1
ATOM 1076 C CA . LEU A 1 144 ? -10.145 7.349 8.220 1.00 96.25 144 LEU A CA 1
ATOM 1077 C C . LEU A 1 144 ? -11.138 7.379 9.384 1.00 96.25 144 LEU A C 1
ATOM 1079 O O . LEU A 1 144 ? -12.293 7.744 9.191 1.00 96.25 144 LEU A O 1
ATOM 1083 N N . LEU A 1 145 ? -10.679 7.024 10.582 1.00 93.31 145 LEU A N 1
ATOM 1084 C CA . LEU A 1 145 ? -11.464 7.164 11.805 1.00 93.31 145 LEU A CA 1
A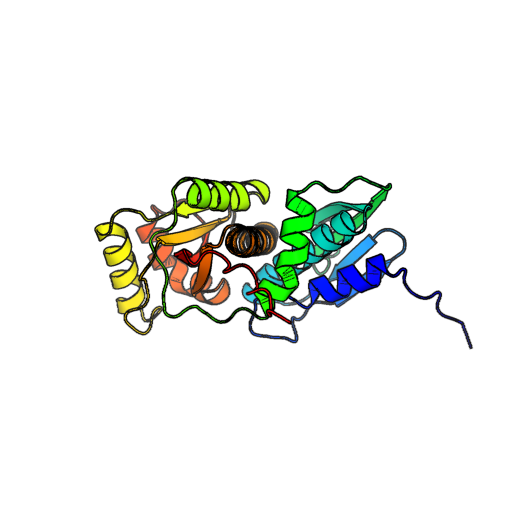TOM 1085 C C . LEU A 1 145 ? -11.179 8.540 12.403 1.00 93.31 145 LEU A C 1
ATOM 1087 O O . LEU A 1 145 ? -10.055 8.826 12.828 1.00 93.31 145 LEU A O 1
ATOM 1091 N N . GLU A 1 146 ? -12.188 9.406 12.382 1.00 84.38 146 GLU A N 1
ATOM 1092 C CA . GLU A 1 146 ? -12.071 10.798 12.824 1.00 84.38 146 GLU A CA 1
ATOM 1093 C C . GLU A 1 146 ? -12.664 11.060 14.209 1.00 84.38 146 GLU A C 1
ATOM 1095 O O . GLU A 1 146 ? -12.000 11.742 14.999 1.00 84.38 146 GLU A O 1
ATOM 1100 N N . PRO A 1 147 ? -13.864 10.549 14.554 1.00 86.19 147 PRO A N 1
ATOM 1101 C CA . PRO A 1 147 ? -14.421 10.771 15.877 1.00 86.19 147 PRO A CA 1
ATOM 1102 C C . PRO A 1 147 ? -13.519 10.135 16.942 1.00 86.19 147 PRO A C 1
ATOM 1104 O O . PRO A 1 147 ? -13.235 8.936 16.857 1.00 86.19 147 PRO A O 1
ATOM 1107 N N . PRO A 1 148 ? -13.102 10.882 17.984 1.00 85.75 148 PRO A N 1
ATOM 1108 C CA . PRO A 1 148 ? -12.311 10.314 19.075 1.00 85.75 148 PRO A CA 1
ATOM 1109 C C . PRO A 1 148 ? -12.972 9.075 19.694 1.00 85.75 148 PRO A C 1
ATOM 1111 O O . PRO A 1 148 ? -12.288 8.104 19.994 1.00 85.75 148 PRO A O 1
ATOM 1114 N N . ALA A 1 149 ? -14.307 9.071 19.776 1.00 88.88 149 ALA A N 1
ATOM 1115 C CA . ALA A 1 149 ? -15.091 7.940 20.262 1.00 88.88 149 ALA A CA 1
ATOM 1116 C C . ALA A 1 149 ? -14.938 6.668 19.405 1.00 88.88 149 ALA A C 1
ATOM 1118 O O . ALA A 1 149 ? -14.838 5.580 19.961 1.00 88.88 149 ALA A O 1
ATOM 1119 N N . GLU A 1 150 ? -14.877 6.778 18.072 1.00 90.94 150 GLU A N 1
ATOM 1120 C CA . GLU A 1 150 ? -14.659 5.619 17.189 1.00 90.94 150 GLU A CA 1
ATOM 1121 C C . GLU A 1 150 ? -13.237 5.075 17.326 1.00 90.94 150 GLU A C 1
ATOM 1123 O O . GLU A 1 150 ? -13.030 3.863 17.385 1.00 90.94 150 GLU A O 1
ATOM 1128 N N . VAL A 1 151 ? -12.249 5.970 17.422 1.00 89.62 151 VAL A N 1
ATOM 1129 C CA . VAL A 1 151 ? -10.851 5.588 17.653 1.00 89.62 151 VAL A CA 1
ATOM 1130 C C . VAL A 1 151 ? -10.701 4.876 18.997 1.00 89.62 151 VAL A C 1
ATOM 1132 O O . VAL A 1 151 ? -10.026 3.848 19.076 1.00 89.62 151 VAL A O 1
ATOM 1135 N N . ASP A 1 152 ? -11.341 5.394 20.045 1.00 89.19 152 ASP A N 1
ATOM 1136 C CA . ASP A 1 152 ? -11.333 4.797 21.378 1.00 89.19 152 ASP A CA 1
ATOM 1137 C C . ASP A 1 152 ? -12.063 3.455 21.417 1.00 89.19 152 ASP A C 1
ATOM 1139 O O . ASP A 1 152 ? -11.550 2.514 22.023 1.00 89.19 152 ASP A O 1
ATOM 1143 N N . ALA A 1 153 ? -13.192 3.329 20.717 1.00 91.56 153 ALA A N 1
ATOM 1144 C CA . ALA A 1 153 ? -13.926 2.075 20.600 1.00 91.56 153 ALA A CA 1
ATOM 1145 C C . ALA A 1 153 ? -13.103 0.997 19.876 1.00 91.56 153 ALA A C 1
ATOM 1147 O O . ALA A 1 153 ? -12.960 -0.112 20.392 1.00 91.56 153 ALA A O 1
ATOM 1148 N N . LEU A 1 154 ? -12.483 1.323 18.733 1.00 91.50 154 LEU A N 1
ATOM 1149 C CA . LEU A 1 154 ? -11.598 0.386 18.035 1.00 91.50 154 LEU A CA 1
ATOM 1150 C C . LEU A 1 154 ? -10.389 0.011 18.903 1.00 91.50 154 LEU A C 1
ATOM 1152 O O . LEU A 1 154 ? -9.977 -1.148 18.938 1.00 91.50 154 LEU A O 1
ATOM 1156 N N . ARG A 1 155 ? -9.810 0.984 19.616 1.00 88.81 155 ARG A N 1
ATOM 1157 C CA . ARG A 1 155 ? -8.690 0.744 20.531 1.00 88.81 155 ARG A CA 1
ATOM 1158 C C . ARG A 1 155 ? -9.063 -0.228 21.639 1.00 88.81 155 ARG A C 1
ATOM 1160 O O . ARG A 1 155 ? -8.286 -1.142 21.891 1.00 88.81 155 ARG A O 1
ATOM 1167 N N . GLY A 1 156 ? -10.200 0.003 22.295 1.00 89.69 156 GLY A N 1
ATOM 1168 C CA . GLY A 1 156 ? -10.715 -0.847 23.366 1.00 89.69 156 GLY A CA 1
ATOM 1169 C C . GLY A 1 156 ? -10.910 -2.272 22.871 1.00 89.69 156 GLY A C 1
ATOM 1170 O O . GLY A 1 156 ? -10.292 -3.184 23.406 1.00 89.69 156 GLY A O 1
ATOM 1171 N N . LEU A 1 157 ? -11.623 -2.429 21.752 1.00 91.88 157 LEU A N 1
ATOM 1172 C CA . LEU A 1 157 ? -11.866 -3.724 21.119 1.00 91.88 157 LEU A CA 1
ATOM 1173 C C . LEU A 1 157 ? -10.565 -4.490 20.822 1.00 91.88 157 LEU A C 1
ATOM 1175 O O . LEU A 1 157 ? -10.427 -5.661 21.167 1.00 91.88 157 LEU A O 1
ATOM 1179 N N . LEU A 1 158 ? -9.586 -3.832 20.193 1.00 90.94 158 LEU A N 1
ATOM 1180 C CA . LEU A 1 158 ? -8.317 -4.474 19.843 1.00 90.94 158 LEU A CA 1
ATOM 1181 C C . LEU A 1 158 ? -7.423 -4.746 21.062 1.00 90.94 158 LEU A C 1
ATOM 1183 O O . LEU A 1 158 ? -6.635 -5.689 21.031 1.00 90.94 158 LEU A O 1
ATOM 1187 N N . ALA A 1 159 ? -7.505 -3.932 22.116 1.00 89.12 159 ALA A N 1
ATOM 1188 C CA . ALA A 1 159 ? -6.767 -4.153 23.357 1.00 89.12 159 ALA A CA 1
ATOM 1189 C C . ALA A 1 159 ? -7.359 -5.316 24.166 1.00 89.12 159 ALA A C 1
ATOM 1191 O O . ALA A 1 159 ? -6.611 -6.177 24.621 1.00 89.12 159 ALA A O 1
ATOM 1192 N N . GLU A 1 160 ? -8.686 -5.374 24.296 1.00 90.38 160 GLU A N 1
ATOM 1193 C CA . GLU A 1 160 ? -9.409 -6.462 24.968 1.00 90.38 160 GLU A CA 1
ATOM 1194 C C . GLU A 1 160 ? -9.149 -7.814 24.297 1.00 90.38 160 GLU A C 1
ATOM 1196 O O . GLU A 1 160 ? -8.927 -8.813 24.978 1.00 90.38 160 GLU A O 1
ATOM 1201 N N . ALA A 1 161 ? -9.083 -7.832 22.965 1.00 89.25 161 ALA A N 1
ATOM 1202 C CA . ALA A 1 161 ? -8.743 -9.022 22.188 1.00 89.25 161 ALA A CA 1
ATOM 1203 C C . ALA A 1 161 ? -7.229 -9.340 22.148 1.00 89.25 161 ALA A C 1
ATOM 1205 O O . ALA A 1 161 ? -6.815 -10.318 21.530 1.00 89.25 161 ALA A O 1
ATOM 1206 N N . GLY A 1 162 ? -6.379 -8.528 22.791 1.00 90.19 162 GLY A N 1
ATOM 1207 C CA . GLY A 1 162 ? -4.933 -8.764 22.881 1.00 90.19 162 GLY A CA 1
ATOM 1208 C C . GLY A 1 162 ? -4.132 -8.437 21.613 1.00 90.19 162 GLY A C 1
ATOM 1209 O O . GLY A 1 162 ? -2.946 -8.757 21.540 1.00 90.19 162 GLY A O 1
ATOM 1210 N N . TRP A 1 163 ? -4.737 -7.776 20.621 1.00 88.81 163 TRP A N 1
ATOM 1211 C CA . TRP A 1 163 ? -4.081 -7.384 19.365 1.00 88.81 163 TRP A CA 1
ATOM 1212 C C . TRP A 1 163 ? -3.233 -6.115 19.487 1.00 88.81 163 TRP A C 1
ATOM 1214 O O . TRP A 1 163 ? -2.337 -5.886 18.674 1.00 88.81 163 TRP A O 1
ATOM 1224 N N . LEU A 1 164 ? -3.510 -5.277 20.489 1.00 83.75 164 LEU A N 1
ATOM 1225 C CA . LEU A 1 164 ? -2.752 -4.064 20.781 1.00 83.75 164 LEU A CA 1
ATOM 1226 C C . LEU A 1 164 ? -2.136 -4.130 22.174 1.00 83.75 164 LEU A C 1
ATOM 1228 O O . LEU A 1 164 ? -2.830 -4.308 23.170 1.00 83.75 164 LEU A O 1
ATOM 1232 N N . THR A 1 165 ? -0.831 -3.879 22.249 1.00 67.56 165 THR A N 1
ATOM 1233 C CA . THR A 1 165 ? -0.125 -3.675 23.514 1.00 67.56 165 THR A CA 1
ATOM 1234 C C . THR A 1 165 ? 0.234 -2.194 23.676 1.00 67.56 165 THR A C 1
ATOM 1236 O O . THR A 1 165 ? 0.898 -1.585 22.834 1.00 67.56 165 THR A O 1
ATOM 1239 N N . GLY A 1 166 ? -0.235 -1.584 24.769 1.00 61.47 166 GLY A N 1
ATOM 1240 C CA . GLY A 1 166 ? 0.082 -0.202 25.152 1.00 61.47 166 GLY A CA 1
ATOM 1241 C C . GLY A 1 166 ? -0.884 0.887 24.656 1.00 61.47 166 GLY A C 1
ATOM 1242 O O . GLY A 1 166 ? -1.759 0.681 23.816 1.00 61.47 166 GLY A O 1
ATOM 1243 N N . SER A 1 167 ? -0.711 2.101 25.187 1.00 55.78 167 SER A N 1
ATOM 1244 C CA . SER A 1 167 ? -1.494 3.306 24.871 1.00 55.78 167 SER A CA 1
ATOM 1245 C C . SER A 1 167 ? -1.054 3.917 23.533 1.00 55.78 167 SER A C 1
ATOM 1247 O O . SER A 1 167 ? -0.383 4.942 23.457 1.00 55.78 167 SER A O 1
ATOM 1249 N N . GLY A 1 168 ? -1.372 3.220 22.440 1.00 56.66 168 GLY A N 1
ATOM 1250 C CA . GLY A 1 168 ? -0.739 3.461 21.151 1.00 56.66 168 GLY A CA 1
ATOM 1251 C C . GLY A 1 168 ? -1.415 4.475 20.237 1.00 56.66 168 GLY A C 1
ATOM 1252 O O . GLY A 1 168 ? -0.698 5.269 19.651 1.00 56.66 168 GLY A O 1
ATOM 1253 N N . LEU A 1 169 ? -2.733 4.444 20.034 1.00 65.31 169 LEU A N 1
ATOM 1254 C CA . LEU A 1 169 ? -3.384 4.991 18.821 1.00 65.31 169 LEU A CA 1
ATOM 1255 C C . LEU A 1 169 ? -3.367 6.526 18.629 1.00 65.31 169 LEU A C 1
ATOM 1257 O O . LEU A 1 169 ? -4.084 7.033 17.777 1.00 65.31 169 LEU A O 1
ATOM 1261 N N . ALA A 1 170 ? -2.544 7.279 19.363 1.00 71.38 170 ALA A N 1
ATOM 1262 C CA . ALA A 1 170 ? -2.427 8.726 19.209 1.00 71.38 170 ALA A CA 1
ATOM 1263 C C . ALA A 1 170 ? -2.091 9.126 17.758 1.00 71.38 170 ALA A C 1
ATOM 1265 O O . ALA A 1 170 ? -1.007 8.825 17.245 1.00 71.38 170 ALA A O 1
ATOM 1266 N N . GLY A 1 171 ? -3.021 9.839 17.121 1.00 82.88 171 GLY A N 1
ATOM 1267 C CA . GLY A 1 171 ? -2.937 10.270 15.728 1.00 82.88 171 GLY A CA 1
ATOM 1268 C C . GLY A 1 171 ? -4.217 9.958 14.956 1.00 82.88 171 GLY A C 1
ATOM 1269 O O . GLY A 1 171 ? -5.200 9.490 15.518 1.00 82.88 171 GLY A O 1
ATOM 1270 N N . LEU A 1 172 ? -4.193 10.226 13.653 1.00 91.50 172 LEU A N 1
ATOM 1271 C CA . LEU A 1 172 ? -5.267 9.831 12.747 1.00 91.50 172 LEU A CA 1
ATOM 1272 C C . LEU A 1 172 ? -5.181 8.320 12.517 1.00 91.50 172 LEU A C 1
ATOM 1274 O O . LEU A 1 172 ? -4.201 7.855 11.928 1.00 91.50 172 LEU A O 1
ATOM 1278 N N . VAL A 1 173 ? -6.177 7.566 12.975 1.00 94.12 173 VAL A N 1
ATOM 1279 C CA . VAL A 1 173 ? -6.252 6.121 12.736 1.00 94.12 173 VAL A CA 1
ATOM 1280 C C . VAL A 1 173 ? -6.922 5.866 11.396 1.00 94.12 173 VAL A C 1
ATOM 1282 O O . VAL A 1 173 ? -7.889 6.531 11.036 1.00 94.12 173 VAL A O 1
ATOM 1285 N N . ALA A 1 174 ? -6.397 4.901 10.651 1.00 96.00 174 ALA A N 1
ATOM 1286 C CA . ALA A 1 174 ? -6.988 4.470 9.402 1.00 96.00 174 ALA A CA 1
ATOM 1287 C C . ALA A 1 174 ? -6.947 2.952 9.252 1.00 96.00 174 ALA A C 1
ATOM 1289 O O . ALA A 1 174 ? -5.982 2.305 9.666 1.00 96.00 174 ALA A O 1
ATOM 1290 N N . VAL A 1 175 ? -7.963 2.398 8.599 1.00 96.94 175 VAL A N 1
ATOM 1291 C CA . VAL A 1 175 ? -8.002 0.990 8.203 1.00 96.94 175 VAL A CA 1
ATOM 1292 C C . VAL A 1 175 ? -7.902 0.909 6.687 1.00 96.94 175 VAL A C 1
ATOM 1294 O O . VAL A 1 175 ? -8.755 1.429 5.970 1.00 96.94 175 VAL A O 1
ATOM 1297 N N . LEU A 1 176 ? -6.860 0.238 6.200 1.00 97.75 176 LEU A N 1
ATOM 1298 C CA . LEU A 1 176 ? -6.741 -0.111 4.790 1.00 97.75 176 LEU A CA 1
ATOM 1299 C C . LEU A 1 176 ? -7.526 -1.398 4.539 1.00 97.75 176 LEU A C 1
ATOM 1301 O O . LEU A 1 176 ? -7.261 -2.413 5.190 1.00 97.75 176 LEU A O 1
ATOM 1305 N N . SER A 1 177 ? -8.449 -1.368 3.584 1.00 97.06 177 SER A N 1
ATOM 1306 C CA . SER A 1 177 ? -9.288 -2.509 3.218 1.00 97.06 177 SER A CA 1
ATOM 1307 C C . SER A 1 177 ? -9.213 -2.803 1.724 1.00 97.06 177 SER A C 1
ATOM 1309 O O . SER A 1 177 ? -9.109 -1.899 0.901 1.00 97.06 177 SER A O 1
ATOM 1311 N N . SER A 1 178 ? -9.285 -4.082 1.369 1.00 94.94 178 SER A N 1
ATOM 1312 C CA . SER A 1 178 ? -9.423 -4.534 -0.015 1.00 94.94 178 SER A CA 1
ATOM 1313 C C . SER A 1 178 ? -10.875 -4.906 -0.332 1.00 94.94 178 SER A C 1
ATOM 1315 O O . SER A 1 178 ? -11.628 -5.360 0.535 1.00 94.94 178 SER A O 1
ATOM 1317 N N . TYR A 1 179 ? -11.263 -4.803 -1.605 1.00 90.75 179 TYR A N 1
ATOM 1318 C CA . TYR A 1 179 ? -12.601 -5.215 -2.057 1.00 90.75 179 TYR A CA 1
ATOM 1319 C C . TYR A 1 179 ? -12.841 -6.724 -1.949 1.00 90.75 179 TYR A C 1
ATOM 1321 O O . TYR A 1 179 ? -13.967 -7.172 -1.760 1.00 90.75 179 TYR A O 1
ATOM 1329 N N . THR A 1 180 ? -11.778 -7.526 -2.043 1.00 91.06 180 THR A N 1
ATOM 1330 C CA . THR A 1 180 ? -11.842 -8.981 -1.857 1.00 91.06 180 THR A CA 1
ATOM 1331 C C . THR A 1 180 ? -10.690 -9.450 -0.986 1.00 91.06 180 THR A C 1
ATOM 1333 O O . THR A 1 180 ? -9.636 -8.813 -0.947 1.00 91.06 180 THR A O 1
ATOM 1336 N N . ASP A 1 181 ? -10.860 -10.598 -0.339 1.00 91.56 181 ASP A N 1
ATOM 1337 C CA . ASP A 1 181 ? -9.790 -11.275 0.397 1.00 91.56 181 ASP A CA 1
ATOM 1338 C C . ASP A 1 181 ? -9.146 -12.426 -0.396 1.00 91.56 181 ASP A C 1
ATOM 1340 O O . ASP A 1 181 ? -8.684 -13.421 0.152 1.00 91.56 181 ASP A O 1
ATOM 1344 N N . THR A 1 182 ? -9.147 -12.307 -1.722 1.00 93.25 182 THR A N 1
ATOM 1345 C CA . THR A 1 182 ? -8.456 -13.252 -2.606 1.00 93.25 182 THR A CA 1
ATOM 1346 C C . THR A 1 182 ? -6.946 -13.009 -2.591 1.00 93.25 182 THR A C 1
ATOM 1348 O O . THR A 1 182 ? -6.495 -11.931 -2.206 1.00 93.25 182 THR A O 1
ATOM 1351 N N . LEU A 1 183 ? -6.161 -13.954 -3.123 1.00 92.25 183 LEU A N 1
ATOM 1352 C CA . LEU A 1 183 ? -4.720 -13.783 -3.364 1.00 92.25 183 LEU A CA 1
ATOM 1353 C C . LEU A 1 183 ? -4.418 -12.465 -4.103 1.00 92.25 183 LEU A C 1
ATOM 1355 O O . LEU A 1 183 ? -3.559 -11.682 -3.702 1.00 92.25 183 LEU A O 1
ATOM 1359 N N . ARG A 1 184 ? -5.208 -12.163 -5.145 1.00 93.69 184 ARG A N 1
ATOM 1360 C CA . ARG A 1 184 ? -5.124 -10.896 -5.884 1.00 93.69 184 ARG A CA 1
ATOM 1361 C C . ARG A 1 184 ? -5.413 -9.695 -4.987 1.00 93.69 184 ARG A C 1
ATOM 1363 O O . ARG A 1 184 ? -4.708 -8.696 -5.081 1.00 93.69 184 ARG A O 1
ATOM 1370 N N . GLY A 1 185 ? -6.448 -9.782 -4.154 1.00 94.00 185 GLY A N 1
ATOM 1371 C CA . GLY A 1 185 ? -6.816 -8.738 -3.199 1.00 94.00 185 GLY A CA 1
ATOM 1372 C C . GLY A 1 185 ? -5.708 -8.452 -2.185 1.00 94.00 185 GLY A C 1
ATOM 1373 O O . GLY A 1 185 ? -5.418 -7.290 -1.928 1.00 94.00 185 GLY A O 1
ATOM 1374 N N . GLN A 1 186 ? -5.033 -9.488 -1.686 1.00 94.12 186 GLN A N 1
ATOM 1375 C CA . GLN A 1 186 ? -3.939 -9.372 -0.714 1.00 94.12 186 GLN A CA 1
ATOM 1376 C C . GLN A 1 186 ? -2.681 -8.740 -1.334 1.00 94.12 186 GLN A C 1
ATOM 1378 O O . GLN A 1 186 ? -2.123 -7.797 -0.773 1.00 94.12 186 GLN A O 1
ATOM 1383 N N . VAL A 1 187 ? -2.288 -9.153 -2.547 1.00 94.62 187 VAL A N 1
ATOM 1384 C CA . VAL A 1 187 ? -1.174 -8.510 -3.275 1.00 94.62 187 VAL A CA 1
ATOM 1385 C C . VAL A 1 187 ? -1.511 -7.053 -3.629 1.00 94.62 187 VAL A C 1
ATOM 1387 O O . VAL A 1 187 ? -0.676 -6.161 -3.473 1.00 94.62 187 VAL A O 1
ATOM 1390 N N . ARG A 1 188 ? -2.749 -6.768 -4.059 1.00 96.12 188 ARG A N 1
ATOM 1391 C CA . ARG A 1 188 ? -3.217 -5.389 -4.301 1.00 96.12 188 ARG A CA 1
ATOM 1392 C C . ARG A 1 188 ? -3.185 -4.543 -3.031 1.00 96.12 188 ARG A C 1
ATOM 1394 O O . ARG A 1 188 ? -2.698 -3.419 -3.075 1.00 96.12 188 ARG A O 1
ATOM 1401 N N . ALA A 1 189 ? -3.621 -5.088 -1.900 1.00 95.62 189 ALA A N 1
ATOM 1402 C CA . ALA A 1 189 ? -3.559 -4.401 -0.616 1.00 95.62 189 ALA A CA 1
ATOM 1403 C C . ALA A 1 189 ? -2.120 -4.040 -0.229 1.00 95.62 189 ALA A C 1
ATOM 1405 O O . ALA A 1 189 ? -1.874 -2.938 0.250 1.00 95.62 189 ALA A O 1
ATOM 1406 N N . GLY A 1 190 ? -1.160 -4.918 -0.520 1.00 95.94 190 GLY A N 1
ATOM 1407 C CA . GLY A 1 190 ? 0.268 -4.633 -0.404 1.00 95.94 190 GLY A CA 1
ATOM 1408 C C . GLY A 1 190 ? 0.736 -3.425 -1.216 1.00 95.94 190 GLY A C 1
ATOM 1409 O O . GLY A 1 190 ? 1.420 -2.538 -0.699 1.00 95.94 190 GLY A O 1
ATOM 1410 N N . ARG A 1 191 ? 0.313 -3.349 -2.487 1.00 97.50 191 ARG A N 1
ATOM 1411 C CA . ARG A 1 191 ? 0.570 -2.185 -3.353 1.00 97.50 191 ARG A CA 1
ATOM 1412 C C . ARG A 1 191 ? -0.050 -0.917 -2.771 1.00 97.50 191 ARG A C 1
ATOM 1414 O O . ARG A 1 191 ? 0.630 0.101 -2.661 1.00 97.50 191 ARG A O 1
ATOM 1421 N N . ALA A 1 192 ? -1.319 -0.982 -2.373 1.00 98.12 192 ALA A N 1
ATOM 1422 C CA . ALA A 1 192 ? -2.045 0.146 -1.801 1.00 98.12 192 ALA A CA 1
ATOM 1423 C C . ALA A 1 192 ? -1.388 0.652 -0.514 1.00 98.12 192 ALA A C 1
ATOM 1425 O O . ALA A 1 192 ? -1.118 1.847 -0.392 1.00 98.12 192 ALA A O 1
ATOM 1426 N N . LEU A 1 193 ? -1.049 -0.258 0.402 1.00 97.62 193 LEU A N 1
ATOM 1427 C CA . LEU A 1 193 ? -0.344 0.051 1.641 1.00 97.62 193 LEU A CA 1
ATOM 1428 C C . LEU A 1 193 ? 0.961 0.788 1.343 1.00 97.62 193 LEU A C 1
ATOM 1430 O O . LEU A 1 193 ? 1.190 1.872 1.876 1.00 97.62 193 LEU A O 1
ATOM 1434 N N . GLN A 1 194 ? 1.779 0.259 0.432 1.00 97.50 194 GLN A N 1
ATOM 1435 C CA . GLN A 1 194 ? 3.034 0.899 0.056 1.00 97.50 194 GLN A CA 1
ATOM 1436 C C . GLN A 1 194 ? 2.816 2.293 -0.543 1.00 97.50 194 GLN A C 1
ATOM 1438 O O . GLN A 1 194 ? 3.524 3.234 -0.182 1.00 97.50 194 GLN A O 1
ATOM 1443 N N . ARG A 1 195 ? 1.808 2.479 -1.406 1.00 98.44 195 ARG A N 1
ATOM 1444 C CA . ARG A 1 195 ? 1.503 3.802 -1.973 1.00 98.44 195 ARG A CA 1
ATOM 1445 C C . ARG A 1 195 ? 1.056 4.791 -0.900 1.00 98.44 195 ARG A C 1
ATOM 1447 O O . ARG A 1 195 ? 1.480 5.948 -0.943 1.00 98.44 195 ARG A O 1
ATOM 1454 N N . VAL A 1 196 ? 0.226 4.358 0.046 1.00 98.31 196 VAL A N 1
ATOM 1455 C CA . VAL A 1 196 ? -0.241 5.175 1.176 1.00 98.31 196 VAL A CA 1
ATOM 1456 C C . VAL A 1 196 ? 0.940 5.599 2.047 1.00 98.31 196 VAL A C 1
ATOM 1458 O O . VAL A 1 196 ? 1.088 6.786 2.336 1.00 98.31 196 VAL A O 1
ATOM 1461 N N . LEU A 1 197 ? 1.830 4.667 2.398 1.00 96.44 197 LEU A N 1
ATOM 1462 C CA . LEU A 1 197 ? 3.022 4.948 3.201 1.00 96.44 197 LEU A CA 1
ATOM 1463 C C . LEU A 1 197 ? 3.970 5.932 2.496 1.00 96.44 197 LEU A C 1
ATOM 1465 O O . LEU A 1 197 ? 4.382 6.926 3.096 1.00 96.44 197 LEU A O 1
ATOM 1469 N N . LEU A 1 198 ? 4.267 5.716 1.210 1.00 97.12 198 LEU A N 1
ATOM 1470 C CA . LEU A 1 198 ? 5.107 6.624 0.417 1.00 97.12 198 LEU A CA 1
ATOM 1471 C C . LEU A 1 198 ? 4.463 8.006 0.257 1.00 97.12 198 LEU A C 1
ATOM 1473 O O . LEU A 1 198 ? 5.147 9.024 0.361 1.00 97.12 198 LEU A O 1
ATOM 1477 N N . THR A 1 199 ? 3.146 8.061 0.045 1.00 97.38 199 THR A N 1
ATOM 1478 C CA . THR A 1 199 ? 2.403 9.329 -0.015 1.00 97.38 199 THR A CA 1
ATOM 1479 C C . THR A 1 199 ? 2.497 10.066 1.313 1.00 97.38 199 THR A C 1
ATOM 1481 O O . THR A 1 199 ? 2.779 11.261 1.323 1.00 97.38 199 THR A O 1
ATOM 1484 N N . GLY A 1 200 ? 2.356 9.355 2.432 1.00 94.88 200 GLY A N 1
ATOM 1485 C CA . GLY A 1 200 ? 2.578 9.918 3.757 1.00 94.88 200 GLY A CA 1
ATOM 1486 C C . GLY A 1 200 ? 3.989 10.486 3.914 1.00 94.88 200 GLY A C 1
ATOM 1487 O O . GLY A 1 200 ? 4.159 11.601 4.409 1.00 94.88 200 GLY A O 1
ATOM 1488 N N . VAL A 1 201 ? 5.011 9.789 3.406 1.00 93.69 201 VAL A N 1
ATOM 1489 C CA . VAL A 1 201 ? 6.388 10.298 3.438 1.00 93.69 201 VAL A CA 1
ATOM 1490 C C . VAL A 1 201 ? 6.538 11.607 2.667 1.00 93.69 201 VAL A C 1
ATOM 1492 O O . VAL A 1 201 ? 7.110 12.553 3.215 1.00 93.69 201 VAL A O 1
ATOM 1495 N N . VAL A 1 202 ? 5.997 11.666 1.446 1.00 95.00 202 VAL A N 1
ATOM 1496 C CA . VAL A 1 202 ? 6.031 12.850 0.571 1.00 95.00 202 VAL A CA 1
ATOM 1497 C C . VAL A 1 202 ? 5.281 14.033 1.186 1.00 95.00 202 VAL A C 1
ATOM 1499 O O . VAL A 1 202 ? 5.751 15.161 1.089 1.00 95.00 202 VAL A O 1
ATOM 1502 N N . GLN A 1 203 ? 4.144 13.779 1.836 1.00 94.25 203 GLN A N 1
ATOM 1503 C CA . GLN A 1 203 ? 3.271 14.816 2.393 1.00 94.25 203 GLN A CA 1
ATOM 1504 C C . GLN A 1 203 ? 3.580 15.167 3.859 1.00 94.25 203 GLN A C 1
ATOM 1506 O O . GLN A 1 203 ? 2.883 15.976 4.458 1.00 94.25 203 GLN A O 1
ATOM 1511 N N . GLY A 1 204 ? 4.589 14.547 4.481 1.00 91.50 204 GLY A N 1
ATOM 1512 C CA . GLY A 1 204 ? 4.917 14.776 5.894 1.00 91.50 204 GLY A CA 1
ATOM 1513 C C . GLY A 1 204 ? 3.969 14.100 6.898 1.00 91.50 204 GLY A C 1
ATOM 1514 O O . GLY A 1 204 ? 4.073 14.350 8.097 1.00 91.50 204 GLY A O 1
ATOM 1515 N N . ALA A 1 205 ? 3.071 13.215 6.457 1.00 92.44 205 ALA A N 1
ATOM 1516 C CA . ALA A 1 205 ? 2.288 12.346 7.335 1.00 92.44 205 ALA A CA 1
ATOM 1517 C C . ALA A 1 205 ? 3.028 11.024 7.567 1.00 92.44 205 ALA A C 1
ATOM 1519 O O . ALA A 1 205 ? 3.008 10.108 6.747 1.00 92.44 205 ALA A O 1
ATOM 1520 N N . ARG A 1 206 ? 3.705 10.909 8.707 1.00 88.25 206 ARG A N 1
ATOM 1521 C CA . ARG A 1 206 ? 4.426 9.690 9.072 1.00 88.25 206 ARG A CA 1
ATOM 1522 C C . ARG A 1 206 ? 3.453 8.661 9.632 1.00 88.25 206 ARG A C 1
ATOM 1524 O O . ARG A 1 206 ? 2.680 8.963 10.541 1.00 88.25 206 ARG A O 1
ATOM 1531 N N . ALA A 1 207 ? 3.519 7.455 9.085 1.00 90.31 207 ALA A N 1
ATOM 1532 C CA . ALA A 1 207 ? 2.688 6.339 9.492 1.00 90.31 207 ALA A CA 1
ATOM 1533 C C . ALA A 1 207 ? 3.416 5.442 10.496 1.00 90.31 207 ALA A C 1
ATOM 1535 O O . ALA A 1 207 ? 4.624 5.222 10.399 1.00 90.31 207 ALA A O 1
ATOM 1536 N N . ARG A 1 208 ? 2.653 4.856 11.411 1.00 89.00 208 ARG A N 1
ATOM 1537 C CA . ARG A 1 208 ? 3.008 3.633 12.122 1.00 89.00 208 ARG A CA 1
ATOM 1538 C C . ARG A 1 208 ? 2.001 2.559 11.738 1.00 89.00 208 ARG A C 1
ATOM 1540 O O . ARG A 1 208 ? 0.797 2.790 11.835 1.00 89.00 208 ARG A O 1
ATOM 1547 N N . VAL A 1 209 ? 2.502 1.388 11.360 1.00 89.25 209 VAL A N 1
ATOM 1548 C CA . VAL A 1 209 ? 1.667 0.199 11.174 1.00 89.25 209 VAL A CA 1
ATOM 1549 C C . VAL A 1 209 ? 1.348 -0.371 12.551 1.00 89.25 209 VAL A C 1
ATOM 1551 O O . VAL A 1 209 ? 2.258 -0.710 13.303 1.00 89.25 209 VAL A O 1
ATOM 1554 N N . LEU A 1 210 ? 0.066 -0.394 12.900 1.00 89.62 210 LEU A N 1
ATOM 1555 C CA . LEU A 1 210 ? -0.434 -0.877 14.185 1.00 89.62 210 LEU A CA 1
ATOM 1556 C C . LEU A 1 210 ? -0.679 -2.376 14.118 1.00 89.62 210 LEU A C 1
ATOM 1558 O O . LEU A 1 210 ? -0.128 -3.126 14.913 1.00 89.62 210 LEU A O 1
ATOM 1562 N N . LEU A 1 211 ? -1.472 -2.793 13.132 1.00 92.12 211 LEU A N 1
ATOM 1563 C CA . LEU A 1 211 ? -1.694 -4.190 12.797 1.00 92.12 211 LEU A CA 1
ATOM 1564 C C . LEU A 1 211 ? -1.264 -4.389 11.344 1.00 92.12 211 LEU A C 1
ATOM 1566 O O . LEU A 1 211 ? -1.736 -3.693 10.439 1.00 92.12 211 LEU A O 1
ATOM 1570 N N . ARG A 1 212 ? -0.345 -5.332 11.148 1.00 91.62 212 ARG A N 1
ATOM 1571 C CA . ARG A 1 212 ? 0.156 -5.771 9.839 1.00 91.62 212 ARG A CA 1
ATOM 1572 C C . ARG A 1 212 ? -0.819 -6.780 9.211 1.00 91.62 212 ARG A C 1
ATOM 1574 O O . ARG A 1 212 ? -1.664 -7.301 9.937 1.00 91.62 212 ARG A O 1
ATOM 1581 N N . PRO A 1 213 ? -0.705 -7.095 7.909 1.00 93.06 213 PRO A N 1
ATOM 1582 C CA . PRO A 1 213 ? -1.621 -8.012 7.219 1.00 93.06 213 PRO A CA 1
ATOM 1583 C C . PRO A 1 213 ? -1.842 -9.362 7.910 1.00 93.06 213 PRO A C 1
ATOM 1585 O O . PRO A 1 213 ? -2.986 -9.796 8.051 1.00 93.06 213 PRO A O 1
ATOM 1588 N N . GLU A 1 214 ? -0.776 -9.981 8.415 1.00 91.00 214 GLU A N 1
ATOM 1589 C CA . GLU A 1 214 ? -0.853 -11.240 9.164 1.00 91.00 214 GLU A CA 1
ATOM 1590 C C . GLU A 1 214 ? -1.575 -11.073 10.515 1.00 91.00 214 GLU A C 1
ATOM 1592 O O . GLU A 1 214 ? -2.411 -11.888 10.901 1.00 91.00 214 GLU A O 1
ATOM 1597 N N . THR A 1 215 ? -1.333 -9.975 11.238 1.00 92.31 215 THR A N 1
ATOM 1598 C CA . THR A 1 215 ? -2.055 -9.676 12.488 1.00 92.31 215 THR A CA 1
ATOM 1599 C C . THR A 1 215 ? -3.530 -9.372 12.223 1.00 92.31 215 THR A C 1
ATOM 1601 O O . THR A 1 215 ? -4.403 -9.852 12.939 1.00 92.31 215 THR A O 1
ATOM 1604 N N . VAL A 1 216 ? -3.826 -8.613 11.164 1.00 93.62 216 VAL A N 1
ATOM 1605 C CA . VAL A 1 216 ? -5.195 -8.286 10.746 1.00 93.62 216 VAL A CA 1
ATOM 1606 C C . VAL A 1 216 ? -5.971 -9.534 10.336 1.00 93.62 216 VAL A C 1
ATOM 1608 O O . VAL A 1 216 ? -7.174 -9.599 10.572 1.00 93.62 216 VAL A O 1
ATOM 1611 N N . GLN A 1 217 ? -5.315 -10.541 9.753 1.00 92.88 217 GLN A N 1
ATOM 1612 C CA . GLN A 1 217 ? -5.958 -11.826 9.479 1.00 92.88 217 GLN A CA 1
ATOM 1613 C C . GLN A 1 217 ? -6.551 -12.449 10.735 1.00 92.88 217 GLN A C 1
ATOM 1615 O O . GLN A 1 217 ? -7.679 -12.937 10.693 1.00 92.88 217 GLN A O 1
ATOM 1620 N N . LYS A 1 218 ? -5.787 -12.419 11.827 1.00 93.12 218 LYS A N 1
ATOM 1621 C CA . LYS A 1 218 ? -6.164 -13.028 13.101 1.00 93.12 218 LYS A CA 1
ATOM 1622 C C . LYS A 1 218 ? -7.202 -12.172 13.836 1.00 93.12 218 LYS A C 1
ATOM 1624 O O . LYS A 1 218 ? -8.182 -12.722 14.316 1.00 93.12 218 LYS A O 1
ATOM 1629 N N . ALA A 1 219 ? -7.063 -10.845 13.778 1.00 93.56 219 ALA A N 1
ATOM 1630 C CA . ALA A 1 219 ? -7.994 -9.856 14.344 1.00 93.56 219 ALA A CA 1
ATOM 1631 C C . ALA A 1 219 ? -9.234 -9.560 13.472 1.00 93.56 219 ALA A C 1
ATOM 1633 O O . ALA A 1 219 ? -9.921 -8.546 13.639 1.00 93.56 219 ALA A O 1
ATOM 1634 N N . ARG A 1 220 ? -9.475 -10.367 12.434 1.00 90.94 220 ARG A N 1
ATOM 1635 C CA . ARG A 1 220 ? -10.510 -10.082 11.438 1.00 90.94 220 ARG A CA 1
ATOM 1636 C C . ARG A 1 220 ? -11.932 -10.092 12.006 1.00 90.94 220 ARG A C 1
ATOM 1638 O O . ARG A 1 220 ? -12.692 -9.223 11.568 1.00 90.94 220 ARG A O 1
ATOM 1645 N N . PRO A 1 221 ? -12.346 -11.051 12.857 1.00 91.19 221 PRO A N 1
ATOM 1646 C CA . PRO A 1 221 ? -13.705 -11.067 13.397 1.00 91.19 221 PRO A CA 1
ATOM 1647 C C . PRO A 1 221 ? -14.074 -9.742 14.074 1.00 91.19 221 PRO A C 1
ATOM 1649 O O . PRO A 1 221 ? -15.122 -9.168 13.777 1.00 91.19 221 PRO A O 1
ATOM 1652 N N . GLU A 1 222 ? -13.164 -9.212 14.884 1.00 93.44 222 GLU A N 1
ATOM 1653 C CA . GLU A 1 222 ? -13.298 -7.960 15.619 1.00 93.44 222 GLU A CA 1
ATOM 1654 C C . GLU A 1 222 ? -13.323 -6.766 14.662 1.00 93.44 222 GLU A C 1
ATOM 1656 O O . GLU A 1 222 ? -14.254 -5.961 14.687 1.00 93.44 222 GLU A O 1
ATOM 1661 N N . LEU A 1 223 ? -12.347 -6.681 13.750 1.00 92.81 223 LEU A N 1
ATOM 1662 C CA . LEU A 1 223 ? -12.264 -5.578 12.791 1.00 92.81 223 LEU A CA 1
ATOM 1663 C C . LEU A 1 223 ? -13.476 -5.532 11.855 1.00 92.81 223 LEU A C 1
ATOM 1665 O O . LEU A 1 223 ? -14.003 -4.458 11.585 1.00 92.81 223 LEU A O 1
ATOM 1669 N N . ARG A 1 224 ? -13.951 -6.678 11.357 1.00 93.06 224 ARG A N 1
ATOM 1670 C CA . ARG A 1 224 ? -15.149 -6.717 10.506 1.00 93.06 224 ARG A CA 1
ATOM 1671 C C . ARG A 1 224 ? -16.404 -6.368 11.290 1.00 93.06 224 ARG A C 1
ATOM 1673 O O . ARG A 1 224 ? -17.233 -5.656 10.738 1.00 93.06 224 ARG A O 1
ATOM 1680 N N . GLY A 1 225 ? -16.532 -6.835 12.532 1.00 92.25 225 GLY A N 1
ATOM 1681 C CA . GLY A 1 225 ? -17.637 -6.449 13.410 1.00 92.25 225 GLY A CA 1
ATOM 1682 C C . GLY A 1 225 ? -17.711 -4.940 13.597 1.00 92.25 225 GLY A C 1
ATOM 1683 O O . GLY A 1 225 ? -18.759 -4.338 13.385 1.00 92.25 225 GLY A O 1
ATOM 1684 N N . PHE A 1 226 ? -16.567 -4.319 13.878 1.00 92.31 226 PHE A N 1
ATOM 1685 C CA . PHE A 1 226 ? -16.471 -2.873 14.044 1.00 92.31 226 PHE A CA 1
ATOM 1686 C C . PHE A 1 226 ? -16.796 -2.093 12.757 1.00 92.31 226 PHE A C 1
ATOM 1688 O O . PHE A 1 226 ? -17.471 -1.071 12.799 1.00 92.31 226 PHE A O 1
ATOM 1695 N N . LEU A 1 227 ? -16.341 -2.579 11.599 1.00 90.94 227 LEU A N 1
ATOM 1696 C CA . LEU A 1 227 ? -16.426 -1.870 10.314 1.00 90.94 227 LEU A CA 1
ATOM 1697 C C . LEU A 1 227 ? -17.697 -2.186 9.499 1.00 90.94 227 LEU A C 1
ATOM 1699 O O . LEU A 1 227 ? -17.747 -1.903 8.302 1.00 90.94 227 LEU A O 1
ATOM 1703 N N . GLY A 1 228 ? -18.711 -2.816 10.099 1.00 86.88 228 GLY A N 1
ATOM 1704 C CA . GLY A 1 228 ? -19.985 -3.105 9.426 1.00 86.88 228 GLY A CA 1
ATOM 1705 C C . GLY A 1 228 ? -19.971 -4.324 8.491 1.00 86.88 228 GLY A C 1
ATOM 1706 O O . GLY A 1 228 ? -20.781 -4.420 7.575 1.00 86.88 228 GLY A O 1
ATOM 1707 N N . HIS A 1 229 ? -19.057 -5.272 8.706 1.00 82.19 229 HIS A N 1
ATOM 1708 C CA . HIS A 1 229 ? -18.959 -6.603 8.086 1.00 82.19 229 HIS A CA 1
ATOM 1709 C C . HIS A 1 229 ? -18.770 -6.694 6.562 1.00 82.19 229 HIS A C 1
ATOM 1711 O O . HIS A 1 229 ? -18.503 -7.797 6.083 1.00 82.19 229 HIS A O 1
ATOM 1717 N N . GLN A 1 230 ? -18.859 -5.602 5.799 1.00 80.94 230 GLN A N 1
ATOM 1718 C CA . GLN A 1 230 ? -18.775 -5.617 4.326 1.00 80.94 230 GLN A CA 1
ATOM 1719 C C . GLN A 1 230 ? -17.359 -5.403 3.770 1.00 80.94 230 GLN A C 1
ATOM 1721 O O . GLN A 1 230 ? -17.118 -5.611 2.585 1.00 80.94 230 GLN A O 1
ATOM 1726 N N . VAL A 1 231 ? -16.403 -5.020 4.616 1.00 87.44 231 VAL A N 1
ATOM 1727 C CA . VAL A 1 231 ? -15.022 -4.734 4.202 1.00 87.44 231 VAL A CA 1
ATOM 1728 C C . VAL A 1 231 ? -14.079 -5.906 4.479 1.00 87.44 231 VAL A C 1
ATOM 1730 O O . VAL A 1 231 ? -14.344 -6.760 5.331 1.00 87.44 231 VAL A O 1
ATOM 1733 N N . ASN A 1 232 ? -12.938 -5.944 3.783 1.00 93.94 232 ASN A N 1
ATOM 1734 C CA . ASN A 1 232 ? -11.849 -6.883 4.065 1.00 93.94 232 ASN A CA 1
ATOM 1735 C C . ASN A 1 232 ? -10.625 -6.102 4.558 1.00 93.94 232 ASN A C 1
ATOM 1737 O O . ASN A 1 232 ? -9.821 -5.674 3.732 1.00 93.94 232 ASN A O 1
ATOM 1741 N N . PRO A 1 233 ? -10.472 -5.902 5.879 1.00 96.00 233 PRO A N 1
ATOM 1742 C CA . PRO A 1 233 ? -9.328 -5.193 6.438 1.00 96.00 233 PRO A CA 1
ATOM 1743 C C . PRO A 1 233 ? -8.022 -5.913 6.104 1.00 96.00 233 PRO A C 1
ATOM 1745 O O . PRO A 1 233 ? -7.963 -7.146 6.142 1.00 96.00 233 PRO A O 1
ATOM 1748 N N . GLN A 1 234 ? -6.987 -5.133 5.797 1.00 95.62 234 GLN A N 1
ATOM 1749 C CA . GLN A 1 234 ? -5.650 -5.610 5.423 1.00 95.62 234 GLN A CA 1
ATOM 1750 C C . GLN A 1 234 ? -4.538 -4.949 6.246 1.00 95.62 234 GLN A C 1
ATOM 1752 O O . GLN A 1 234 ? -3.481 -5.540 6.423 1.00 95.62 234 GLN A O 1
ATOM 1757 N N . ALA A 1 235 ? -4.747 -3.7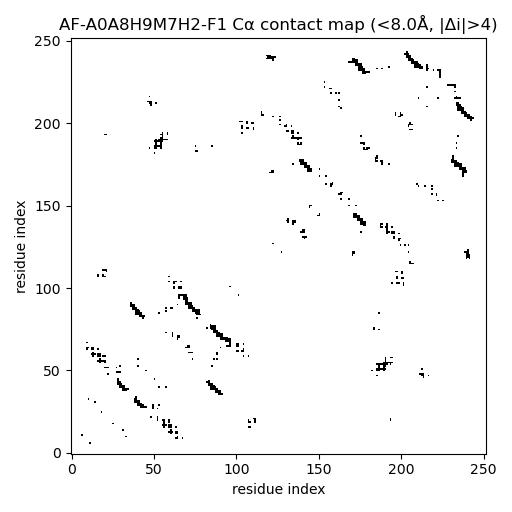41 6.776 1.00 95.56 235 ALA A N 1
ATOM 1758 C CA . ALA A 1 235 ? -3.818 -3.110 7.714 1.00 95.56 235 ALA A CA 1
ATOM 1759 C C . ALA A 1 235 ? -4.536 -2.067 8.577 1.00 95.56 235 ALA A C 1
ATOM 1761 O O . ALA A 1 235 ? -5.488 -1.431 8.123 1.00 95.56 235 ALA A O 1
ATOM 1762 N N . VAL A 1 236 ? -4.033 -1.842 9.791 1.00 95.06 236 VAL A N 1
ATOM 1763 C CA . VAL A 1 236 ? -4.447 -0.717 10.644 1.00 95.06 236 VAL A CA 1
ATOM 1764 C C . VAL A 1 236 ? -3.248 0.203 10.834 1.00 95.06 236 VAL A C 1
ATOM 1766 O O . VAL A 1 236 ? -2.159 -0.246 11.196 1.00 95.06 236 VAL A O 1
ATOM 1769 N N . LEU A 1 237 ? -3.432 1.492 10.567 1.00 93.81 237 LEU A N 1
ATOM 1770 C CA . LEU A 1 237 ? -2.382 2.506 10.526 1.00 93.81 237 LEU A CA 1
ATOM 1771 C C . LEU A 1 237 ? -2.715 3.650 11.484 1.00 93.81 237 LEU A C 1
ATOM 1773 O O . LEU A 1 237 ? -3.876 4.006 11.653 1.00 93.81 237 LEU A O 1
ATOM 1777 N N . ALA A 1 238 ? -1.690 4.260 12.069 1.00 92.12 238 ALA A N 1
ATOM 1778 C CA . ALA A 1 238 ? -1.800 5.552 12.740 1.00 92.12 238 ALA A CA 1
ATOM 1779 C C . ALA A 1 238 ? -0.877 6.561 12.066 1.00 92.12 238 ALA A C 1
ATOM 1781 O O . ALA A 1 238 ? 0.313 6.292 11.890 1.00 92.12 238 ALA A O 1
ATOM 1782 N N . PHE A 1 239 ? -1.404 7.736 11.743 1.00 92.00 239 PHE A N 1
ATOM 1783 C CA . PHE A 1 239 ? -0.660 8.822 11.122 1.00 92.00 239 PHE A CA 1
ATOM 1784 C C . PHE A 1 239 ? -0.490 10.000 12.073 1.00 92.00 239 PHE A C 1
ATOM 1786 O O . PHE A 1 239 ? -1.417 10.405 12.779 1.00 92.00 239 PHE A O 1
ATOM 1793 N N . ARG A 1 240 ? 0.695 10.607 12.026 1.00 90.88 240 ARG A N 1
ATOM 1794 C CA . ARG A 1 240 ? 0.977 11.900 12.653 1.00 90.88 240 ARG A CA 1
ATOM 1795 C C . ARG A 1 240 ? 1.653 12.820 11.655 1.00 90.88 240 ARG A C 1
ATOM 1797 O O . ARG A 1 240 ? 2.459 12.376 10.836 1.00 90.88 240 ARG A O 1
ATOM 1804 N N . PHE A 1 241 ? 1.336 14.105 11.734 1.00 90.75 241 PHE A N 1
ATOM 1805 C CA . PHE A 1 241 ? 1.948 15.100 10.869 1.00 90.75 241 PHE A CA 1
ATOM 1806 C C . PHE A 1 241 ? 3.264 15.594 11.463 1.00 90.75 241 PHE A C 1
ATOM 1808 O O . PHE A 1 241 ? 3.310 16.131 12.571 1.00 90.75 241 PHE A O 1
ATOM 1815 N N . ALA A 1 242 ? 4.336 15.396 10.712 1.00 84.62 242 ALA A N 1
ATOM 1816 C CA . ALA A 1 242 ? 5.669 15.890 10.997 1.00 84.62 242 ALA A CA 1
ATOM 1817 C C . ALA A 1 242 ? 6.257 16.357 9.657 1.00 84.62 242 ALA A C 1
ATOM 1819 O O . ALA A 1 242 ? 6.817 15.534 8.922 1.00 84.62 242 ALA A O 1
ATOM 1820 N N . PRO A 1 243 ? 6.080 17.642 9.293 1.00 75.31 243 PRO A N 1
ATOM 1821 C CA . PRO A 1 243 ? 6.580 18.143 8.024 1.00 75.31 243 PRO A CA 1
ATOM 1822 C C . PRO A 1 243 ? 8.089 17.910 7.959 1.00 75.31 243 PRO A C 1
ATOM 1824 O O . PRO A 1 243 ? 8.794 18.033 8.964 1.00 75.31 243 PRO A O 1
ATOM 1827 N N . ALA A 1 244 ? 8.583 17.536 6.779 1.00 65.50 244 ALA A N 1
ATOM 1828 C CA . ALA A 1 244 ? 10.014 17.399 6.573 1.00 65.50 244 ALA A CA 1
ATOM 1829 C C . ALA A 1 244 ? 10.675 18.752 6.872 1.00 65.50 244 ALA A C 1
ATOM 1831 O O . ALA A 1 244 ? 10.399 19.743 6.197 1.00 65.50 244 ALA A O 1
ATOM 1832 N N . VAL A 1 245 ? 11.522 18.804 7.903 1.00 55.72 245 VAL A N 1
ATOM 1833 C CA . VAL A 1 245 ? 12.355 19.981 8.154 1.00 55.72 245 VAL A CA 1
ATOM 1834 C C . VAL A 1 245 ? 13.310 20.082 6.961 1.00 55.72 245 VAL A C 1
ATOM 1836 O O . VAL A 1 245 ? 14.032 19.111 6.711 1.00 55.72 245 VAL A O 1
ATOM 1839 N N . PRO A 1 246 ? 13.319 21.186 6.187 1.00 46.19 246 PRO A N 1
ATOM 1840 C CA . PRO A 1 246 ? 14.304 21.345 5.127 1.00 46.19 246 PRO A CA 1
ATOM 1841 C C . PRO A 1 246 ? 15.705 21.233 5.743 1.00 46.19 246 PRO A C 1
ATOM 1843 O O . PRO A 1 246 ? 15.903 21.682 6.878 1.00 46.19 246 PRO A O 1
ATOM 1846 N N . PRO A 1 247 ? 16.681 20.619 5.051 1.00 39.72 247 PRO A N 1
ATOM 1847 C CA . PRO A 1 247 ? 18.030 20.509 5.587 1.00 39.72 247 PRO A CA 1
ATOM 1848 C C . PRO A 1 247 ? 18.515 21.907 5.979 1.00 39.72 247 PRO A C 1
ATOM 1850 O O . PRO A 1 247 ? 18.498 22.826 5.157 1.00 39.72 247 PRO A O 1
ATOM 1853 N N . ARG A 1 248 ? 18.905 22.087 7.251 1.00 39.06 248 ARG A N 1
ATOM 1854 C CA . ARG A 1 248 ? 19.565 23.318 7.701 1.00 39.06 248 ARG A CA 1
ATOM 1855 C C . ARG A 1 248 ? 20.750 23.540 6.767 1.00 39.06 248 ARG A C 1
ATOM 1857 O O . ARG A 1 248 ? 21.656 22.708 6.742 1.00 39.06 248 ARG A O 1
ATOM 1864 N N . GLN A 1 249 ? 20.743 24.637 6.009 1.00 40.50 249 GLN A N 1
ATOM 1865 C CA . GLN A 1 249 ? 21.945 25.084 5.315 1.00 40.50 249 GLN A CA 1
ATOM 1866 C C . GLN A 1 249 ? 23.044 25.191 6.372 1.00 40.50 249 GLN A C 1
ATOM 1868 O O . GLN A 1 249 ? 22.926 25.975 7.318 1.00 40.50 249 GLN A O 1
ATOM 1873 N N . ARG A 1 250 ? 24.085 24.359 6.258 1.00 39.53 250 ARG A N 1
ATOM 1874 C CA . ARG A 1 250 ? 25.329 24.613 6.979 1.00 39.53 250 ARG A CA 1
ATOM 1875 C C . ARG A 1 250 ? 25.804 25.972 6.479 1.00 39.53 250 ARG A C 1
ATOM 1877 O O . ARG A 1 250 ? 26.108 26.105 5.298 1.00 39.53 250 ARG A O 1
ATOM 1884 N N . ARG A 1 251 ? 25.779 26.983 7.350 1.00 42.47 251 ARG A N 1
ATOM 1885 C CA . ARG A 1 251 ? 26.531 28.210 7.102 1.00 42.47 251 ARG A CA 1
ATOM 1886 C C . ARG A 1 251 ? 27.999 27.792 7.066 1.00 42.47 251 ARG A C 1
ATOM 1888 O O . ARG A 1 251 ? 28.484 27.257 8.064 1.00 42.47 251 ARG A O 1
ATOM 1895 N N . SER A 1 252 ? 28.602 27.911 5.888 1.00 51.69 252 SER A N 1
ATOM 1896 C CA . SER A 1 252 ? 30.053 27.890 5.710 1.00 51.69 252 SER A CA 1
ATOM 1897 C C . SER A 1 252 ? 30.689 29.065 6.437 1.00 51.69 252 SER A C 1
ATOM 1899 O O . SER A 1 252 ? 30.007 30.112 6.548 1.00 51.69 252 SER A O 1
#

pLDDT: mean 88.0, std 14.23, range [31.52, 98.62]

Sequence (252 aa):
MTKTLSEPDYVASALTAASLVPFPDPAHPWRLVARPGRIEVLQSDGDREALAACGAAVLNMQLALRAAGHAATVDLLPDRTRPDLLAVVWIRARCTPSIQERSLARAIPVLHEARVPRGGGPVPPDVRAALVRAAEREEADLLLLEPPAEVDALRGLLAEAGWLTGSGLAGLVAVLSSYTDTLRGQVRAGRALQRVLLTGVVQGARARVLLRPETVQKARPELRGFLGHQVNPQAVLAFRFAPAVPPRQRRS

Radius of gyration: 18.74 Å; Cα contacts (8 Å, |Δi|>4): 467; chains: 1; bounding box: 53×51×49 Å

Foldseek 3Di:
DDPDPPDPPLQVQLQVLLQLFQADDSPQQWDWDDDVQKIWIFHDDHDLLSLLSLLLSLLLSCLSLVLVFWHWDKDAPPDPVRNRGGMMIGTHDGHHHDPLSNLLNVLSNVLSPDDDDPDFAADDPVLVVLLQVLLVVLQKGKAKDDPPVLLVVLVVLCVVVVLADDPPQPATKIWIWFQDPDSRRSSSSSNSVNSSCSSCSSQQWHKDWSAAQNSCVVCVVSVCVSVVNNTGTRTMMGIGGDPPDPPPPPDD

Secondary structure (DSSP, 8-state):
---PPPPPHHHHHHHHHHH--S-S-SS-S-EEEEETTEEEEE-SS--HHHHHHHHHHHHHHHHHHHHTTEEEEEEES--TT-TTEEEEEEEEEE-PPPHHHHHHHHHHHHHHHPPPPS--BPPPHHHHHHHHHHHHTTTEEEEEE-SHHHHHHHHHHHHHTTS--SS---SEEEEEEES--SHHHHHHHHHHHHHHHHHHHHHTEEEEEEE-HHHHHHTHHHHHHHTTSS-EEEEEEEEEE---PPPP----

InterPro domains:
  IPR000415 Nitroreductase-like [G3DSA:3.40.109.10] (98-166)
  IPR000415 Nitroreductase-like [G3DSA:3.40.109.10] (167-252)

Nearest PDB structures (foldseek):
  2ymv-assembly1_A  TM=7.710E-01  e=3.233E-13  Mycolicibacterium smegmatis
  3ek3-assembly1_A-2  TM=6.968E-01  e=1.281E-03  Bacteroides fragilis NCTC 9343
  7s14-assembly1_A  TM=5.477E-01  e=1.100E-01  Haemophilus influenzae 86-028NP
  7rzp-assembly1_B  TM=5.562E-01  e=2.014E-01  Haemophilus influenzae R2866

Mean predicted aligned error: 6.18 Å